Protein AF-A0A6B2DXJ4-F1 (afdb_monomer_lite)

pLDDT: mean 76.9, std 19.73, range [39.31, 98.44]

Secondary structure (DSSP, 8-state):
----------PPPPPPP------PPPPPP----------------PPPPPPPPPP-S-HHHHHHHHHHHHHHHHHHHHHHHHHTT----------------PPP--PPP-------PPPPP-HHHHHTS-GGG-SS-EEEEPPPTT-SEEEEES--SS-SEEETTEEEPPPSEEEEEE-SSHHHHHHHHHHHHHHHTPEE-GGG-S-BTTTBTTEEEE---TT-SSPPTT-EEEEE--SSEEEEEEETTTTEEEEEEESS--SHHHHHHHHHHIIIIIITTS---

Foldseek 3Di:
DDDDDDDDDDDDDDDDDDDDDDPDDDDDDDDDDDDDDDDDDDDDDDDDDDDDDDDDPPPPVVVVVVVVVVVVVVVVVVVVVVVVPPDDDDDDDDDDDDDDDDDDDDDDDDDPPPPPDQDDDDVLQLVQAFPQQNPPQKDWDDADPQFPTKIKGQDGNVAWDDDPPDIQGAFRIKMKTAGPALVSLLVVVVVVLVVQVADEDQPVAAQQCVPHNRYKYFDDAPQDPDGDPSWMWHWHPDVFTWIWIADRVSRMIMIGTHPPDHDSVSRVSNVVCCCPRGRNRRDDD

Radius of gyration: 31.56 Å; chains: 1; bounding box: 90×93×84 Å

Structure (mmCIF, N/CA/C/O backbone):
data_AF-A0A6B2DXJ4-F1
#
_entry.id   AF-A0A6B2DXJ4-F1
#
loop_
_atom_site.group_PDB
_atom_site.id
_atom_site.type_symbol
_atom_site.label_atom_id
_atom_site.label_alt_id
_atom_site.label_comp_id
_atom_site.label_asym_id
_atom_site.label_entity_id
_atom_site.label_seq_id
_atom_site.pdbx_PDB_ins_code
_atom_site.Cartn_x
_atom_site.Cartn_y
_atom_site.Cartn_z
_atom_site.occupancy
_atom_site.B_iso_or_equiv
_atom_site.auth_seq_id
_atom_site.auth_comp_id
_atom_site.auth_asym_id
_atom_site.auth_atom_id
_atom_site.pdbx_PDB_model_num
ATOM 1 N N . MET A 1 1 ? 56.356 -38.995 24.680 1.00 43.56 1 MET A N 1
ATOM 2 C CA . MET A 1 1 ? 55.458 -40.172 24.673 1.00 43.56 1 MET A CA 1
ATOM 3 C C . MET A 1 1 ? 54.116 -39.658 24.173 1.00 43.56 1 MET A C 1
ATOM 5 O O . MET A 1 1 ? 53.545 -38.831 24.856 1.00 43.56 1 MET A O 1
ATOM 9 N N . GLY A 1 2 ? 53.643 -39.884 22.953 1.00 45.38 2 GLY A N 1
ATOM 10 C CA . GLY A 1 2 ? 53.782 -41.034 22.063 1.00 45.38 2 GLY A CA 1
ATOM 11 C C . GLY A 1 2 ? 52.366 -41.568 21.827 1.00 45.38 2 GLY A C 1
ATOM 12 O O . GLY A 1 2 ? 51.784 -42.107 22.758 1.00 45.38 2 GLY A O 1
ATOM 13 N N . GLY A 1 3 ? 51.805 -41.359 20.631 1.00 47.94 3 GLY A N 1
ATOM 14 C CA . GLY A 1 3 ? 50.452 -41.814 20.288 1.00 47.94 3 GLY A CA 1
ATOM 15 C C . GLY A 1 3 ? 49.918 -41.238 18.973 1.00 47.94 3 GLY A C 1
ATOM 16 O O . GLY A 1 3 ? 49.051 -40.374 18.989 1.00 47.94 3 GLY A O 1
ATOM 17 N N . GLN A 1 4 ? 50.472 -41.702 17.848 1.00 53.03 4 GLN A N 1
ATOM 18 C CA . GLN A 1 4 ? 49.913 -41.592 16.491 1.00 53.03 4 GLN A CA 1
ATOM 19 C C . GLN A 1 4 ? 48.797 -42.624 16.275 1.00 53.03 4 GLN A C 1
ATOM 21 O O . GLN A 1 4 ? 48.953 -43.752 16.731 1.00 53.03 4 GLN A O 1
ATOM 26 N N . GLN A 1 5 ? 47.774 -42.255 15.490 1.00 50.19 5 GLN A N 1
ATOM 27 C CA . GLN A 1 5 ? 46.992 -43.050 14.508 1.00 50.19 5 GLN A CA 1
ATOM 28 C C . GLN A 1 5 ? 45.702 -42.260 14.192 1.00 50.19 5 GLN A C 1
ATOM 30 O O . GLN A 1 5 ? 45.136 -41.675 15.103 1.00 50.19 5 GLN A O 1
ATOM 35 N N . ALA A 1 6 ? 45.080 -42.216 13.015 1.00 57.75 6 ALA A N 1
ATOM 36 C CA . ALA A 1 6 ? 45.390 -42.307 11.584 1.00 57.75 6 ALA A CA 1
ATOM 37 C C . ALA A 1 6 ? 44.069 -41.872 10.871 1.00 57.75 6 ALA A C 1
ATOM 39 O O . ALA A 1 6 ? 43.005 -41.972 11.488 1.00 57.75 6 ALA A O 1
ATOM 40 N N . PRO A 1 7 ? 44.081 -41.377 9.618 1.00 61.25 7 PRO A N 1
ATOM 41 C CA . PRO A 1 7 ? 42.900 -40.797 8.970 1.00 61.25 7 PRO A CA 1
ATOM 42 C C . PRO A 1 7 ? 42.035 -41.847 8.247 1.00 61.25 7 PRO A C 1
ATOM 44 O O . PRO A 1 7 ? 42.536 -42.657 7.469 1.00 61.25 7 PRO A O 1
ATOM 47 N N . GLY A 1 8 ? 40.721 -41.805 8.483 1.00 51.06 8 GLY A N 1
ATOM 48 C CA . GLY A 1 8 ? 39.734 -42.638 7.795 1.00 51.06 8 GLY A CA 1
ATOM 49 C C . GLY A 1 8 ? 39.335 -42.059 6.437 1.00 51.06 8 GLY A C 1
ATOM 50 O O . GLY A 1 8 ? 38.639 -41.051 6.365 1.00 51.06 8 GLY A O 1
ATOM 51 N N . LEU A 1 9 ? 39.772 -42.731 5.374 1.00 51.09 9 LEU A N 1
ATOM 52 C CA . LEU A 1 9 ? 39.240 -42.650 4.015 1.00 51.09 9 LEU A CA 1
ATOM 53 C C . LEU A 1 9 ? 37.828 -43.256 3.989 1.00 51.09 9 LEU A C 1
ATOM 55 O O . LEU A 1 9 ? 37.673 -44.417 4.364 1.00 51.09 9 LEU A O 1
ATOM 59 N N . TYR A 1 10 ? 36.827 -42.518 3.501 1.00 50.19 10 TYR A N 1
ATOM 60 C CA . TYR A 1 10 ? 35.565 -43.113 3.057 1.00 50.19 10 TYR A CA 1
ATOM 61 C C . TYR A 1 10 ? 35.368 -42.916 1.557 1.00 50.19 10 TYR A C 1
ATOM 63 O O . TYR A 1 10 ? 35.565 -41.843 0.990 1.00 50.19 10 TYR A O 1
ATOM 71 N N . SER A 1 11 ? 35.046 -44.053 0.959 1.00 56.75 11 SER A N 1
ATOM 72 C CA . SER A 1 11 ? 34.952 -44.418 -0.441 1.00 56.75 11 SER A CA 1
ATOM 73 C C . SER A 1 11 ? 33.829 -43.718 -1.194 1.00 56.75 11 SER A C 1
ATOM 75 O O . SER A 1 11 ? 32.748 -43.473 -0.663 1.00 56.75 11 SER A O 1
ATOM 77 N N . GLY A 1 12 ? 34.111 -43.460 -2.471 1.00 42.84 12 GLY A N 1
ATOM 78 C CA . GLY A 1 12 ? 33.205 -42.862 -3.437 1.00 42.84 12 GLY A CA 1
ATOM 79 C C . GLY A 1 12 ? 31.941 -43.677 -3.698 1.00 42.84 12 GLY A C 1
ATOM 80 O O . GLY A 1 12 ? 31.918 -44.906 -3.632 1.00 42.84 12 GLY A O 1
ATOM 81 N N . GLN A 1 13 ? 30.891 -42.937 -4.031 1.00 54.00 13 GLN A N 1
ATOM 82 C CA . GLN A 1 13 ? 29.592 -43.455 -4.417 1.00 54.00 13 GLN A CA 1
ATOM 83 C C . GLN A 1 13 ? 29.532 -43.574 -5.953 1.00 54.00 13 GLN A C 1
ATOM 85 O O . GLN A 1 13 ? 29.807 -42.589 -6.644 1.00 54.00 13 GLN A O 1
ATOM 90 N N . PRO A 1 14 ? 29.218 -44.756 -6.512 1.00 59.97 14 PRO A N 1
ATOM 91 C CA . PRO A 1 14 ? 29.106 -44.952 -7.953 1.00 59.97 14 PRO A CA 1
ATOM 92 C C . PRO A 1 14 ? 27.865 -44.255 -8.526 1.00 59.97 14 PRO A C 1
ATOM 94 O O . PRO A 1 14 ? 26.795 -44.233 -7.917 1.00 59.97 14 PRO A O 1
ATOM 97 N N . GLY A 1 15 ? 28.053 -43.672 -9.712 1.00 45.81 15 GLY A N 1
ATOM 98 C CA . GLY A 1 15 ? 27.079 -42.860 -10.429 1.00 45.81 15 GLY A CA 1
ATOM 99 C C . GLY A 1 15 ? 25.774 -43.587 -10.741 1.00 45.81 15 GLY A C 1
ATOM 100 O O . GLY A 1 15 ? 25.760 -44.736 -11.181 1.00 45.81 15 GLY A O 1
ATOM 101 N N . GLN A 1 16 ? 24.669 -42.873 -10.544 1.00 59.12 16 GLN A N 1
ATOM 102 C CA . GLN A 1 16 ? 23.370 -43.275 -11.058 1.00 59.12 16 GLN A CA 1
ATOM 103 C C . GLN A 1 16 ? 23.260 -42.907 -12.548 1.00 59.12 16 GLN A C 1
ATOM 105 O O . GLN A 1 16 ? 23.644 -41.799 -12.932 1.00 59.12 16 GLN A O 1
ATOM 110 N N . PRO A 1 17 ? 22.738 -43.806 -13.398 1.00 60.06 17 PRO A N 1
ATOM 111 C CA . PRO A 1 17 ? 22.478 -43.509 -14.798 1.00 60.06 17 PRO A CA 1
ATOM 112 C C . PRO A 1 17 ? 21.332 -42.499 -14.951 1.00 60.06 17 PRO A C 1
ATOM 114 O O . PRO A 1 17 ? 20.272 -42.624 -14.337 1.00 60.06 17 PRO A O 1
ATOM 117 N N . ALA A 1 18 ? 21.567 -41.507 -15.809 1.00 57.00 18 ALA A N 1
ATOM 118 C CA . ALA A 1 18 ? 20.604 -40.502 -16.225 1.00 57.00 18 ALA A CA 1
ATOM 119 C C . ALA A 1 18 ? 19.410 -41.155 -16.946 1.00 57.00 18 ALA A C 1
ATOM 121 O O . ALA A 1 18 ? 19.541 -41.650 -18.066 1.00 57.00 18 ALA A O 1
ATOM 122 N N . MET A 1 19 ? 18.238 -41.142 -16.309 1.00 58.28 19 MET A N 1
ATOM 123 C CA . MET A 1 19 ? 16.965 -41.398 -16.983 1.00 58.28 19 MET A CA 1
ATOM 124 C C . MET A 1 19 ? 16.593 -40.162 -17.806 1.00 58.28 19 MET A C 1
ATOM 126 O O . MET A 1 19 ? 16.342 -39.089 -17.259 1.00 58.28 19 MET A O 1
ATOM 130 N N . GLY A 1 20 ? 16.600 -40.317 -19.130 1.00 59.22 20 GLY A N 1
ATOM 131 C CA . GLY A 1 20 ? 16.077 -39.321 -20.060 1.00 59.22 20 GLY A CA 1
ATOM 132 C C . GLY A 1 20 ? 14.557 -39.139 -19.923 1.00 59.22 20 GLY A C 1
ATOM 133 O O . GLY A 1 20 ? 13.874 -39.993 -19.351 1.00 59.22 20 GLY A O 1
ATOM 134 N N . PRO A 1 21 ? 14.012 -38.025 -20.437 1.00 67.44 21 PRO A N 1
ATOM 135 C CA . PRO A 1 21 ? 12.595 -37.712 -20.316 1.00 67.44 21 PRO A CA 1
ATOM 136 C C . PRO A 1 21 ? 11.724 -38.665 -21.157 1.00 67.44 21 PRO A C 1
ATOM 138 O O . PRO A 1 21 ? 12.090 -38.985 -22.292 1.00 67.44 21 PRO A O 1
ATOM 141 N N . PRO A 1 22 ? 10.552 -39.090 -20.651 1.00 65.12 22 PRO A N 1
ATOM 142 C CA . PRO A 1 22 ? 9.598 -39.873 -21.426 1.00 65.12 22 PRO A CA 1
ATOM 143 C C . PRO A 1 22 ? 8.991 -39.020 -22.550 1.00 65.12 22 PRO A C 1
ATOM 145 O O . PRO A 1 22 ? 8.256 -38.062 -22.311 1.00 65.12 22 PRO A O 1
ATOM 148 N N . THR A 1 23 ? 9.287 -39.386 -23.796 1.00 55.34 23 THR A N 1
ATOM 149 C CA . THR A 1 23 ? 8.624 -38.890 -25.005 1.00 55.34 23 THR A CA 1
ATOM 150 C C . THR A 1 23 ? 7.225 -39.497 -25.106 1.00 55.34 23 THR A C 1
ATOM 152 O O . THR A 1 23 ? 7.008 -40.547 -25.705 1.00 55.34 23 THR A O 1
ATOM 155 N N . GLY A 1 24 ? 6.254 -38.834 -24.480 1.00 56.44 24 GLY A N 1
ATOM 156 C CA . GLY A 1 24 ? 4.839 -39.136 -24.677 1.00 56.44 24 GLY A CA 1
ATOM 157 C C . GLY A 1 24 ? 4.369 -38.731 -26.087 1.00 56.44 24 GLY A C 1
ATOM 158 O O . GLY A 1 24 ? 4.765 -37.670 -26.575 1.00 56.44 24 GLY A O 1
ATOM 159 N N . PRO A 1 25 ? 3.536 -39.542 -26.763 1.00 64.81 25 PRO A N 1
ATOM 160 C CA . PRO A 1 25 ? 2.971 -39.195 -28.062 1.00 64.81 25 PRO A CA 1
ATOM 161 C C . PRO A 1 25 ? 1.931 -38.073 -27.929 1.00 64.81 25 PRO A C 1
ATOM 163 O O . PRO A 1 25 ? 0.953 -38.193 -27.194 1.00 64.81 25 PRO A O 1
ATOM 166 N N . TYR A 1 26 ? 2.145 -36.984 -28.671 1.00 54.72 26 TYR A N 1
ATOM 167 C CA . TYR A 1 26 ? 1.191 -35.889 -28.849 1.00 54.72 26 TYR A CA 1
ATOM 168 C C . TYR A 1 26 ? -0.069 -36.383 -29.584 1.00 54.72 26 TYR A C 1
ATOM 170 O O . TYR A 1 26 ? 0.046 -36.873 -30.711 1.00 54.72 26 TYR A O 1
ATOM 178 N N . PRO A 1 27 ? -1.278 -36.213 -29.021 1.00 65.31 27 PRO A N 1
ATOM 179 C CA . PRO A 1 27 ? -2.517 -36.325 -29.779 1.00 65.31 27 PRO A CA 1
ATOM 180 C C . PRO A 1 27 ? -2.614 -35.143 -30.750 1.00 65.31 27 PRO A C 1
ATOM 182 O O . PRO A 1 27 ? -2.567 -33.982 -30.341 1.00 65.31 27 PRO A O 1
ATOM 185 N N . GLY A 1 28 ? -2.708 -35.441 -32.045 1.00 56.69 28 GLY A N 1
ATOM 186 C CA . GLY A 1 28 ? -2.883 -34.440 -33.094 1.00 56.69 28 GLY A CA 1
ATOM 187 C C . GLY A 1 28 ? -4.208 -33.666 -32.981 1.00 56.69 28 GLY A C 1
ATOM 188 O O . GLY A 1 28 ? -5.136 -34.102 -32.296 1.00 56.69 28 GLY A O 1
ATOM 189 N N . PRO A 1 29 ? -4.315 -32.512 -33.659 1.00 67.31 29 PRO A N 1
ATOM 190 C CA . PRO A 1 29 ? -5.511 -31.680 -33.629 1.00 67.31 29 PRO A CA 1
ATOM 191 C C . PRO A 1 29 ? -6.685 -32.346 -34.371 1.00 67.31 29 PRO A C 1
ATOM 193 O O . PRO A 1 29 ? -6.493 -32.872 -35.473 1.00 67.31 29 PRO A O 1
ATOM 196 N N . PRO A 1 30 ? -7.916 -32.294 -33.829 1.00 67.25 30 PRO A N 1
ATOM 197 C CA . PRO A 1 30 ? -9.095 -32.769 -34.536 1.00 67.25 30 PRO A CA 1
ATOM 198 C C . PRO A 1 30 ? -9.408 -31.853 -35.726 1.00 67.25 30 PRO A C 1
ATOM 200 O O . PRO A 1 30 ? -9.737 -30.677 -35.582 1.00 67.25 30 PRO A O 1
ATOM 203 N N . THR A 1 31 ? -9.304 -32.425 -36.922 1.00 61.69 31 THR A N 1
ATOM 204 C CA . THR A 1 31 ? -9.829 -31.890 -38.179 1.00 61.69 31 THR A CA 1
ATOM 205 C C . THR A 1 31 ? -11.327 -32.198 -38.238 1.00 61.69 31 THR A C 1
ATOM 207 O O . THR A 1 31 ? -11.726 -33.359 -38.223 1.00 61.69 31 THR A O 1
ATOM 210 N N . GLY A 1 32 ? -12.170 -31.162 -38.287 1.00 52.97 32 GLY A N 1
ATOM 211 C CA . GLY A 1 32 ? -13.627 -31.290 -38.395 1.00 52.97 32 GLY A CA 1
ATOM 212 C C . GLY A 1 32 ? -14.285 -30.029 -38.982 1.00 52.97 32 GLY A C 1
ATOM 213 O O . GLY A 1 32 ? -13.700 -28.951 -38.893 1.00 52.97 32 GLY A O 1
ATOM 214 N N . PRO A 1 33 ? -15.448 -30.153 -39.648 1.00 59.25 33 PRO A N 1
ATOM 215 C CA . PRO A 1 33 ? -15.771 -29.390 -40.859 1.00 59.25 33 PRO A CA 1
ATOM 216 C C . PRO A 1 33 ? -16.429 -28.012 -40.637 1.00 59.25 33 PRO A C 1
ATOM 218 O O . PRO A 1 33 ? -17.369 -27.866 -39.864 1.00 59.25 33 PRO A O 1
ATOM 221 N N . GLN A 1 34 ? -16.000 -27.020 -41.430 1.00 54.19 34 GLN A N 1
ATOM 222 C CA . GLN A 1 34 ? -16.846 -25.909 -41.914 1.00 54.19 34 GLN A CA 1
ATOM 223 C C . GLN A 1 34 ? -17.872 -26.520 -42.890 1.00 54.19 34 GLN A C 1
ATOM 225 O O . GLN A 1 34 ? -17.417 -27.307 -43.726 1.00 54.19 34 GLN A O 1
ATOM 230 N N . PRO A 1 35 ? -19.195 -26.221 -42.861 1.00 56.16 35 PRO A N 1
ATOM 231 C CA . PRO A 1 35 ? -19.725 -24.902 -43.266 1.00 56.16 35 PRO A CA 1
ATOM 232 C C . PRO A 1 35 ? -21.124 -24.522 -42.698 1.00 56.16 35 PRO A C 1
ATOM 234 O O . PRO A 1 35 ? -21.918 -25.388 -42.372 1.00 56.16 35 PRO A O 1
ATOM 237 N N . VAL A 1 36 ? -21.496 -23.233 -42.715 1.00 51.59 36 VAL A N 1
ATOM 238 C CA . VAL A 1 36 ? -22.716 -22.744 -43.409 1.00 51.59 36 VAL A CA 1
ATOM 239 C C . VAL A 1 36 ? -22.750 -21.213 -43.424 1.00 51.59 36 VAL A C 1
ATOM 241 O O . VAL A 1 36 ? -22.858 -20.551 -42.395 1.00 51.59 36 VAL A O 1
ATOM 244 N N . ARG A 1 37 ? -22.697 -20.649 -44.637 1.00 49.06 37 ARG A N 1
ATOM 245 C CA . ARG A 1 37 ? -23.103 -19.269 -44.916 1.00 49.06 37 ARG A CA 1
ATOM 246 C C . ARG A 1 37 ? -24.618 -19.182 -44.762 1.00 49.06 37 ARG A C 1
ATOM 248 O O . ARG A 1 37 ? -25.343 -19.804 -45.533 1.00 49.06 37 ARG A O 1
ATOM 255 N N . PHE A 1 38 ? -25.081 -18.386 -43.807 1.00 54.75 38 PHE A N 1
ATOM 256 C CA . PHE A 1 38 ? -26.483 -18.007 -43.701 1.00 54.75 38 PHE A CA 1
ATOM 257 C C . PHE A 1 38 ? -26.692 -16.679 -44.439 1.00 54.75 38 PHE A C 1
ATOM 259 O O . PHE A 1 38 ? -26.298 -15.615 -43.968 1.00 54.75 38 PHE A O 1
ATOM 266 N N . THR A 1 39 ? -27.274 -16.754 -45.633 1.00 53.34 39 THR A N 1
ATOM 267 C CA . THR A 1 39 ? -27.855 -15.615 -46.350 1.00 53.34 39 THR A CA 1
ATOM 268 C C . THR A 1 39 ? -29.275 -15.398 -45.832 1.00 53.34 39 THR A C 1
ATOM 270 O O . THR A 1 39 ? -30.162 -16.195 -46.129 1.00 53.34 39 THR A O 1
ATOM 273 N N . GLY A 1 40 ? -29.481 -14.336 -45.049 1.00 49.53 40 GLY A N 1
ATOM 274 C CA . GLY A 1 40 ? -30.789 -13.884 -44.564 1.00 49.53 40 GLY A CA 1
ATOM 275 C C . GLY A 1 40 ? -31.066 -12.425 -44.964 1.00 49.53 40 GLY A C 1
ATOM 276 O O . GLY A 1 40 ? -30.117 -11.683 -45.214 1.00 49.53 40 GLY A O 1
ATOM 277 N N . PRO A 1 41 ? -32.343 -12.022 -45.085 1.00 57.09 41 PRO A N 1
ATOM 278 C CA . PRO A 1 41 ? -32.786 -10.989 -46.016 1.00 57.09 41 PRO A CA 1
ATOM 279 C C . PRO A 1 41 ? -32.615 -9.549 -45.520 1.00 57.09 41 PRO A C 1
ATOM 281 O O . PRO A 1 41 ? -32.708 -9.238 -44.334 1.00 57.09 41 PRO A O 1
ATOM 284 N N . SER A 1 42 ? -32.431 -8.669 -46.501 1.00 52.44 42 SER A N 1
ATOM 285 C CA . SER A 1 42 ? -32.435 -7.214 -46.420 1.00 52.44 42 SER A CA 1
ATOM 286 C C . SER A 1 42 ? -33.603 -6.638 -45.613 1.00 52.44 42 SER A C 1
ATOM 288 O O . SER A 1 42 ? -34.763 -6.951 -45.871 1.00 52.44 42 SER A O 1
ATOM 290 N N . GLY A 1 43 ? -33.287 -5.673 -44.745 1.00 49.41 43 GLY A N 1
ATOM 291 C CA . GLY A 1 43 ? -34.221 -4.622 -44.344 1.00 49.41 43 GLY A CA 1
ATOM 292 C C . GLY A 1 43 ? -34.314 -4.382 -42.842 1.00 49.41 43 GLY A C 1
ATOM 293 O O . GLY A 1 43 ? -35.010 -5.116 -42.148 1.00 49.41 43 GLY A O 1
ATOM 294 N N . LYS A 1 44 ? -33.696 -3.286 -42.375 1.00 45.62 44 LYS A N 1
ATOM 295 C CA . LYS A 1 44 ? -34.338 -2.179 -41.626 1.00 45.62 44 LYS A CA 1
ATOM 296 C C . LYS A 1 44 ? -33.285 -1.283 -40.950 1.00 45.62 44 LYS A C 1
ATOM 298 O O . LYS A 1 44 ? -32.592 -1.704 -40.039 1.00 45.62 44 LYS A O 1
ATOM 303 N N . LEU A 1 45 ? -33.229 -0.045 -41.448 1.00 45.12 45 LEU A N 1
ATOM 304 C CA . LEU A 1 45 ? -33.063 1.235 -40.739 1.00 45.12 45 LEU A CA 1
ATOM 305 C C . LEU A 1 45 ? -31.994 1.330 -39.632 1.00 45.12 45 LEU A C 1
ATOM 307 O O . LEU A 1 45 ? -32.155 0.832 -38.523 1.00 45.12 45 LEU A O 1
ATOM 311 N N . ALA A 1 46 ? -30.951 2.106 -39.934 1.00 53.91 46 ALA A N 1
ATOM 312 C CA . ALA A 1 46 ? -29.957 2.599 -38.989 1.00 53.91 46 ALA A CA 1
ATOM 313 C C . ALA A 1 46 ? -30.581 3.514 -37.909 1.00 53.91 46 ALA A C 1
ATOM 315 O O . ALA A 1 46 ? -31.299 4.454 -38.262 1.00 53.91 46 ALA A O 1
ATOM 316 N N . PRO A 1 47 ? -30.272 3.315 -36.614 1.00 55.97 47 PRO A N 1
ATOM 317 C CA . PRO A 1 47 ? -30.493 4.321 -35.582 1.00 55.97 47 PRO A CA 1
ATOM 318 C C . PRO A 1 47 ? -29.365 5.362 -35.563 1.00 55.97 47 PRO A C 1
ATOM 320 O O . PRO A 1 47 ? -28.193 5.051 -35.772 1.00 55.97 47 PRO A O 1
ATOM 323 N N . ALA A 1 48 ? -29.762 6.606 -35.315 1.00 53.88 48 ALA A N 1
ATOM 324 C CA . ALA A 1 48 ? -28.961 7.820 -35.366 1.00 53.88 48 ALA A CA 1
ATOM 325 C C . ALA A 1 48 ? -27.745 7.842 -34.418 1.00 53.88 48 ALA A C 1
ATOM 327 O O . ALA A 1 48 ? -27.753 7.263 -33.332 1.00 53.88 48 ALA A O 1
ATOM 328 N N . ALA A 1 49 ? -26.720 8.588 -34.839 1.00 56.09 49 ALA A N 1
ATOM 329 C CA . ALA A 1 49 ? -25.511 8.875 -34.077 1.00 56.09 49 ALA A CA 1
ATOM 330 C C . ALA A 1 49 ? -25.816 9.556 -32.720 1.00 56.09 49 ALA A C 1
ATOM 332 O O . ALA A 1 49 ? -26.668 10.450 -32.667 1.00 56.09 49 ALA A O 1
ATOM 333 N N . PRO A 1 50 ? -25.101 9.209 -31.633 1.00 57.44 50 PRO A N 1
ATOM 334 C CA . PRO A 1 50 ? -25.183 9.942 -30.374 1.00 57.44 50 PRO A CA 1
ATOM 335 C C . PRO A 1 50 ? -24.605 11.354 -30.536 1.00 57.44 50 PRO A C 1
ATOM 337 O O . PRO A 1 50 ? -23.467 11.527 -30.971 1.00 57.44 50 PRO A O 1
ATOM 340 N N . GLY A 1 51 ? -25.397 12.368 -30.183 1.00 56.66 51 GLY A N 1
ATOM 341 C CA . GLY A 1 51 ? -24.952 13.761 -30.141 1.00 56.66 51 GLY A CA 1
ATOM 342 C C . GLY A 1 51 ? -23.908 14.025 -29.040 1.00 56.66 51 GLY A C 1
ATOM 343 O O . GLY A 1 51 ? -23.772 13.234 -28.104 1.00 56.66 51 GLY A O 1
ATOM 344 N N . PRO A 1 52 ? -23.171 15.148 -29.125 1.00 59.84 52 PRO A N 1
ATOM 345 C CA . PRO A 1 52 ? -22.106 15.479 -28.183 1.00 59.84 52 PRO A CA 1
ATOM 346 C C . PRO A 1 52 ? -22.648 15.769 -26.768 1.00 59.84 52 PRO A C 1
ATOM 348 O O . PRO A 1 52 ? -23.691 16.421 -26.627 1.00 59.84 52 PRO A O 1
ATOM 351 N N . PRO A 1 53 ? -21.950 15.334 -25.699 1.00 63.97 53 PRO A N 1
ATOM 352 C CA . PRO A 1 53 ? -22.379 15.586 -24.330 1.00 63.97 53 PRO A CA 1
ATOM 353 C C . PRO A 1 53 ? -22.284 17.076 -23.975 1.00 63.97 53 PRO A C 1
ATOM 355 O O . PRO A 1 53 ? -21.276 17.744 -24.210 1.00 63.97 53 PRO A O 1
ATOM 358 N N . LYS A 1 54 ? -23.361 17.593 -23.373 1.00 49.59 54 LYS A N 1
ATOM 359 C CA . LYS A 1 54 ? -23.453 18.956 -22.837 1.00 49.59 54 LYS A CA 1
ATOM 360 C C . LYS A 1 54 ? -22.463 19.131 -21.681 1.00 49.59 54 LYS A C 1
ATOM 362 O O . LYS A 1 54 ? -22.466 18.357 -20.728 1.00 49.59 54 LYS A O 1
ATOM 367 N N . ALA A 1 55 ? -21.648 20.180 -21.761 1.00 53.25 55 ALA A N 1
ATOM 368 C CA . ALA A 1 55 ? -20.696 20.574 -20.731 1.00 53.25 55 ALA A CA 1
ATOM 369 C C . ALA A 1 55 ? -21.407 20.899 -19.402 1.00 53.25 55 ALA A C 1
ATOM 371 O O . ALA A 1 55 ? -22.208 21.833 -19.315 1.00 53.25 55 ALA A O 1
ATOM 372 N N . GLN A 1 56 ? -21.099 20.122 -18.362 1.00 44.97 56 GLN A N 1
ATOM 373 C CA . GLN A 1 56 ? -21.651 20.277 -17.019 1.00 44.97 56 GLN A CA 1
ATOM 374 C C . GLN A 1 56 ? -20.881 21.356 -16.243 1.00 44.97 56 GLN A C 1
ATOM 376 O O . GLN A 1 56 ? -19.697 21.232 -15.926 1.00 44.97 56 GLN A O 1
ATOM 381 N N . ARG A 1 57 ? -21.598 22.437 -15.944 1.00 50.91 57 ARG A N 1
ATOM 382 C CA . ARG A 1 57 ? -21.142 23.724 -15.402 1.00 50.91 57 ARG A CA 1
ATOM 383 C C . ARG A 1 57 ? -20.808 23.734 -13.896 1.00 50.91 57 ARG A C 1
ATOM 385 O O . ARG A 1 57 ? -20.922 24.780 -13.279 1.00 50.91 57 ARG A O 1
ATOM 392 N N . ASN A 1 58 ? -20.344 22.624 -13.308 1.00 52.44 58 ASN A N 1
ATOM 393 C CA . ASN A 1 58 ? -20.082 22.521 -11.854 1.00 52.44 58 ASN A CA 1
ATOM 394 C C . ASN A 1 58 ? -18.631 22.132 -11.495 1.00 52.44 58 ASN A C 1
ATOM 396 O O . ASN A 1 58 ? -18.391 21.438 -10.512 1.00 52.44 58 ASN A O 1
ATOM 400 N N . ARG A 1 59 ? -17.633 22.586 -12.266 1.00 47.34 59 ARG A N 1
ATOM 401 C CA . ARG A 1 59 ? -16.207 22.314 -11.974 1.00 47.34 59 ARG A CA 1
ATOM 402 C C . ARG A 1 59 ? -15.587 23.177 -10.865 1.00 47.34 59 ARG A C 1
ATOM 404 O O . ARG A 1 59 ? -14.485 22.876 -10.428 1.00 47.34 59 ARG A O 1
ATOM 411 N N . TRP A 1 60 ? -16.266 24.222 -10.396 1.00 42.31 60 TRP A N 1
ATOM 412 C CA . TRP A 1 60 ? -15.662 25.194 -9.474 1.00 42.31 60 TRP A CA 1
ATOM 413 C C . TRP A 1 60 ? -15.751 24.823 -7.986 1.00 42.31 60 TRP A C 1
ATOM 415 O O . TRP A 1 60 ? -14.878 25.208 -7.221 1.00 42.31 60 TRP A O 1
ATOM 425 N N . ILE A 1 61 ? -16.734 24.018 -7.569 1.00 46.09 61 ILE A N 1
ATOM 426 C CA . ILE A 1 61 ? -16.907 23.658 -6.146 1.00 46.09 61 ILE A CA 1
ATOM 427 C C . ILE A 1 61 ? -15.988 22.484 -5.746 1.00 46.09 61 ILE A C 1
ATOM 429 O O . ILE A 1 61 ? -15.489 22.444 -4.626 1.00 46.09 61 ILE A O 1
ATOM 433 N N . ALA A 1 62 ? -15.669 21.577 -6.678 1.00 46.53 62 ALA A N 1
ATOM 434 C CA . ALA A 1 62 ? -14.733 20.469 -6.439 1.00 46.53 62 ALA A CA 1
ATOM 435 C C . ALA A 1 62 ? -13.263 20.923 -6.307 1.00 46.53 62 ALA A C 1
ATOM 437 O O . ALA A 1 62 ? -12.459 20.251 -5.666 1.00 46.53 62 ALA A O 1
ATOM 438 N N . LEU A 1 63 ? -12.916 22.085 -6.870 1.00 46.16 63 LEU A N 1
ATOM 439 C CA . LEU A 1 63 ? -11.569 22.659 -6.797 1.00 46.16 63 LEU A CA 1
ATOM 440 C C . LEU A 1 63 ? -11.233 23.196 -5.392 1.00 46.16 63 LEU A C 1
ATOM 442 O O . LEU A 1 63 ? -10.079 23.129 -4.977 1.00 46.16 63 LEU A O 1
ATOM 446 N N . CYS A 1 64 ? -12.230 23.649 -4.623 1.00 44.50 64 CYS A N 1
ATOM 447 C CA . CYS A 1 64 ? -12.016 24.150 -3.261 1.00 44.50 64 CYS A CA 1
ATOM 448 C C . CYS A 1 64 ? -11.772 23.032 -2.231 1.00 44.50 64 CYS A C 1
ATOM 450 O O . CYS A 1 64 ? -11.003 23.233 -1.294 1.00 44.50 64 CYS A O 1
ATOM 452 N N . ALA A 1 65 ? -12.362 21.844 -2.412 1.00 48.03 65 ALA A N 1
ATOM 453 C CA . ALA A 1 65 ? -12.146 20.707 -1.509 1.00 48.03 65 ALA A CA 1
ATOM 454 C C . ALA A 1 65 ? -10.769 20.043 -1.714 1.00 48.03 65 ALA A C 1
ATOM 456 O O . ALA A 1 65 ? -10.128 19.635 -0.748 1.00 48.03 65 ALA A O 1
ATOM 457 N N . ALA A 1 66 ? -10.276 19.999 -2.957 1.00 49.22 66 ALA A N 1
ATOM 458 C CA . ALA A 1 66 ? -8.954 19.456 -3.275 1.00 49.22 66 ALA A CA 1
ATOM 459 C C . ALA A 1 66 ? -7.807 20.333 -2.732 1.00 49.22 66 ALA A C 1
ATOM 461 O O . ALA A 1 66 ? -6.812 19.812 -2.232 1.00 49.22 66 ALA A O 1
ATOM 462 N N . LEU A 1 67 ? -7.964 21.662 -2.758 1.00 47.16 67 LEU A N 1
ATOM 463 C CA . LEU A 1 67 ? -6.981 22.601 -2.200 1.00 47.16 67 LEU A CA 1
ATOM 464 C C . LEU A 1 67 ? -6.858 22.493 -0.672 1.00 47.16 67 LEU A C 1
ATOM 466 O O . LEU A 1 67 ? -5.749 22.577 -0.150 1.00 47.16 67 LEU A O 1
ATOM 470 N N . ALA A 1 68 ? -7.958 22.238 0.043 1.00 49.16 68 ALA A N 1
ATOM 471 C CA . ALA A 1 68 ? -7.922 22.047 1.494 1.00 49.16 68 ALA A CA 1
ATOM 472 C C . ALA A 1 68 ? -7.131 20.786 1.898 1.00 49.16 68 ALA A C 1
ATOM 474 O O . ALA A 1 68 ? -6.359 20.830 2.853 1.00 49.16 68 ALA A O 1
ATOM 475 N N . GLY A 1 69 ? -7.253 19.689 1.140 1.00 52.16 69 GLY A N 1
ATOM 476 C CA . GLY A 1 69 ? -6.490 18.459 1.387 1.00 52.16 69 GLY A CA 1
ATOM 477 C C . GLY A 1 69 ? -4.981 18.631 1.187 1.00 52.16 69 GLY A C 1
ATOM 478 O O . GLY A 1 69 ? -4.195 18.186 2.020 1.00 52.16 69 GLY A O 1
ATOM 479 N N . VAL A 1 70 ? -4.568 19.342 0.131 1.00 61.16 70 VAL A N 1
ATOM 480 C CA . VAL A 1 70 ? -3.143 19.597 -0.157 1.00 61.16 70 VAL A CA 1
ATOM 481 C C . VAL A 1 70 ? -2.502 20.490 0.909 1.00 61.16 70 VAL A C 1
ATOM 483 O O . VAL A 1 70 ? -1.374 20.229 1.321 1.00 61.16 70 VAL A O 1
ATOM 486 N N . VAL A 1 71 ? -3.219 21.501 1.413 1.00 66.19 71 VAL A N 1
ATOM 487 C CA . VAL A 1 71 ? -2.709 22.381 2.480 1.00 66.19 71 VAL A CA 1
ATOM 488 C C . VAL A 1 71 ? -2.517 21.616 3.793 1.00 66.19 71 VAL A C 1
ATOM 490 O O . VAL A 1 71 ? -1.509 21.819 4.466 1.00 66.19 71 VAL A O 1
ATOM 493 N N . VAL A 1 72 ? -3.425 20.697 4.138 1.00 66.88 72 VAL A N 1
ATOM 494 C CA . VAL A 1 72 ? -3.287 19.862 5.344 1.00 66.88 72 VAL A CA 1
ATOM 495 C C . VAL A 1 72 ? -2.094 18.913 5.219 1.00 66.88 72 VAL A C 1
ATOM 497 O O . VAL A 1 72 ? -1.291 18.831 6.143 1.00 66.88 72 VAL A O 1
ATOM 500 N N . VAL A 1 73 ? -1.915 18.257 4.069 1.00 68.69 73 VAL A N 1
ATOM 501 C CA . VAL A 1 73 ? -0.761 17.369 3.838 1.00 68.69 73 VAL A CA 1
ATOM 502 C C . VAL A 1 73 ? 0.556 18.153 3.884 1.00 68.69 73 VAL A C 1
ATOM 504 O O . VAL A 1 73 ? 1.492 17.729 4.558 1.00 68.69 73 VAL A O 1
ATOM 507 N N . ALA A 1 74 ? 0.622 19.334 3.261 1.00 69.50 74 ALA A N 1
ATOM 508 C CA . ALA A 1 74 ? 1.808 20.191 3.307 1.00 69.50 74 ALA A CA 1
ATOM 509 C C . ALA A 1 74 ? 2.130 20.684 4.732 1.00 69.50 74 ALA A C 1
ATOM 511 O O . ALA A 1 74 ? 3.298 20.709 5.125 1.00 69.50 74 ALA A O 1
ATOM 512 N N . LEU A 1 75 ? 1.116 21.033 5.533 1.00 68.19 75 LEU A N 1
ATOM 513 C CA . LEU A 1 75 ? 1.304 21.424 6.934 1.00 68.19 75 LEU A CA 1
ATOM 514 C C . LEU A 1 75 ? 1.789 20.257 7.800 1.00 68.19 75 LEU A C 1
ATOM 516 O O . LEU A 1 75 ? 2.686 20.456 8.615 1.00 68.19 75 LEU A O 1
ATOM 520 N N . VAL A 1 76 ? 1.265 19.044 7.595 1.00 71.62 76 VAL A N 1
ATOM 521 C CA . VAL A 1 76 ? 1.718 17.840 8.313 1.00 71.62 76 VAL A CA 1
ATOM 522 C C . VAL A 1 76 ? 3.168 17.508 7.955 1.00 71.62 76 VAL A C 1
ATOM 524 O O . VAL A 1 76 ? 3.970 17.276 8.855 1.00 71.62 76 VAL A O 1
ATOM 527 N N . ILE A 1 77 ? 3.546 17.575 6.675 1.00 71.75 77 ILE A N 1
ATOM 528 C CA . ILE A 1 77 ? 4.938 17.364 6.242 1.00 71.75 77 ILE A CA 1
ATOM 529 C C . ILE A 1 77 ? 5.863 18.422 6.858 1.00 71.75 77 ILE A C 1
ATOM 531 O O . ILE A 1 77 ? 6.901 18.081 7.419 1.00 71.75 77 ILE A O 1
ATOM 535 N N . THR A 1 78 ? 5.471 19.701 6.823 1.00 65.69 78 THR A N 1
ATOM 536 C CA . THR A 1 78 ? 6.265 20.789 7.421 1.00 65.69 78 THR A CA 1
ATOM 537 C C . THR A 1 78 ? 6.420 20.592 8.929 1.00 65.69 78 THR A C 1
ATOM 539 O O . THR A 1 78 ? 7.510 20.783 9.468 1.00 65.69 78 THR A O 1
ATOM 542 N N . TYR A 1 79 ? 5.355 20.170 9.615 1.00 72.81 79 TYR A N 1
ATOM 543 C CA . TYR A 1 79 ? 5.370 19.892 11.049 1.00 72.81 79 TYR A CA 1
ATOM 544 C C . TYR A 1 79 ? 6.303 18.730 11.402 1.00 72.81 79 TYR A C 1
ATOM 546 O O . TYR A 1 79 ? 7.104 18.858 12.323 1.00 72.81 79 TYR A O 1
ATOM 554 N N . VAL A 1 80 ? 6.260 17.625 10.653 1.00 70.75 80 VAL A N 1
ATOM 555 C CA . VAL A 1 80 ? 7.142 16.470 10.884 1.00 70.75 80 VAL A CA 1
ATOM 556 C C . VAL A 1 80 ? 8.609 16.850 10.642 1.00 70.75 80 VAL A C 1
ATOM 558 O O . VAL A 1 80 ? 9.450 16.614 11.504 1.00 70.75 80 VAL A O 1
ATOM 561 N N . VAL A 1 81 ? 8.910 17.552 9.545 1.00 68.12 81 VAL A N 1
ATOM 562 C CA . VAL A 1 81 ? 10.286 17.960 9.193 1.00 68.12 81 VAL A CA 1
ATOM 563 C C . VAL A 1 81 ? 10.877 18.996 10.161 1.00 68.12 81 VAL A C 1
ATOM 565 O O . VAL A 1 81 ? 12.084 19.003 10.415 1.00 68.12 81 VAL A O 1
ATOM 568 N N . THR A 1 82 ? 10.057 19.889 10.721 1.00 58.91 82 THR A N 1
ATOM 569 C CA . THR A 1 82 ? 10.543 20.891 11.689 1.00 58.91 82 THR A CA 1
ATOM 570 C C . THR A 1 82 ? 10.717 20.326 13.095 1.00 58.91 82 THR A C 1
ATOM 572 O O . THR A 1 82 ? 11.580 20.810 13.828 1.00 58.91 82 THR A O 1
ATOM 575 N N . ARG A 1 83 ? 9.976 19.275 13.467 1.00 55.62 83 ARG A N 1
ATOM 576 C CA . ARG A 1 83 ? 10.095 18.645 14.789 1.00 55.62 83 ARG A CA 1
ATOM 577 C C . ARG A 1 83 ? 11.418 17.900 14.984 1.00 55.62 83 ARG A C 1
ATOM 579 O O . ARG A 1 83 ? 11.957 17.924 16.089 1.00 55.62 83 ARG A O 1
ATOM 586 N N . ASP A 1 84 ? 11.969 17.329 13.915 1.00 49.75 84 ASP A N 1
ATOM 587 C CA . ASP A 1 84 ? 13.251 16.610 13.953 1.00 49.75 84 ASP A CA 1
ATOM 588 C C . ASP A 1 84 ? 14.481 17.538 13.983 1.00 49.75 84 ASP A C 1
ATOM 590 O O . ASP A 1 84 ? 15.578 17.100 14.320 1.00 49.75 84 ASP A O 1
ATOM 594 N N . ASN A 1 85 ? 14.321 18.841 13.713 1.00 47.16 85 ASN A N 1
ATOM 595 C CA . ASN A 1 85 ? 15.439 19.794 13.643 1.00 47.16 85 ASN A CA 1
ATOM 596 C C . ASN A 1 85 ? 15.628 20.683 14.890 1.00 47.16 85 ASN A C 1
ATOM 598 O O . ASN A 1 85 ? 16.512 21.537 14.901 1.00 47.16 85 ASN A O 1
ATOM 602 N N . THR A 1 86 ? 14.851 20.503 15.966 1.00 48.88 86 THR A N 1
ATOM 603 C CA . THR A 1 86 ? 14.947 21.364 17.172 1.00 48.88 86 THR A CA 1
ATOM 604 C C . THR A 1 86 ? 15.759 20.790 18.339 1.00 48.88 86 THR A C 1
ATOM 606 O O . THR A 1 86 ? 15.541 21.166 19.489 1.00 48.88 86 THR A O 1
ATOM 609 N N . GLN A 1 87 ? 16.743 19.926 18.082 1.00 50.75 87 GLN A N 1
ATOM 610 C CA . GLN A 1 87 ? 17.757 19.574 19.085 1.00 50.75 87 GLN A CA 1
ATOM 611 C C . GLN A 1 87 ? 19.164 19.927 18.604 1.00 50.75 87 GLN A C 1
ATOM 613 O O . GLN A 1 87 ? 19.864 19.116 18.010 1.00 50.75 87 GLN A O 1
ATOM 618 N N . THR A 1 88 ? 19.632 21.134 18.929 1.00 43.28 88 THR A N 1
ATOM 619 C CA . THR A 1 88 ? 21.069 21.390 19.105 1.00 43.28 88 THR A CA 1
ATOM 620 C C . THR A 1 88 ? 21.285 22.419 20.216 1.00 43.28 88 THR A C 1
ATOM 622 O O . THR A 1 88 ? 20.997 23.600 20.065 1.00 43.28 88 THR A O 1
ATOM 625 N N . ALA A 1 89 ? 21.738 21.878 21.349 1.00 41.88 89 ALA A N 1
ATOM 626 C CA . ALA A 1 89 ? 22.694 22.390 22.332 1.00 41.88 89 ALA A CA 1
ATOM 627 C C . ALA A 1 89 ? 22.813 23.909 22.589 1.00 41.88 89 ALA A C 1
ATOM 629 O O . ALA A 1 89 ? 23.221 24.691 21.735 1.00 41.88 89 ALA A O 1
ATOM 630 N N . GLY A 1 90 ? 22.626 24.285 23.860 1.00 43.06 90 GLY A N 1
ATOM 631 C CA . GLY A 1 90 ? 23.186 25.517 24.422 1.00 43.06 90 GLY A CA 1
ATOM 632 C C . GLY A 1 90 ? 24.712 25.454 24.593 1.00 43.06 90 GLY A C 1
ATOM 633 O O . GLY A 1 90 ? 25.312 24.378 24.558 1.00 43.06 90 GLY A O 1
ATOM 634 N N . PRO A 1 91 ? 25.341 26.618 24.814 1.00 46.09 91 PRO A N 1
ATOM 635 C CA . PRO A 1 91 ? 26.071 26.822 26.070 1.00 46.09 91 PRO A CA 1
ATOM 636 C C . PRO A 1 91 ? 25.869 28.237 26.661 1.00 46.09 91 PRO A C 1
ATOM 638 O O . PRO A 1 91 ? 25.871 29.233 25.944 1.00 46.09 91 PRO A O 1
ATOM 641 N N . GLY A 1 92 ? 25.724 28.344 27.990 1.00 43.78 92 GLY A N 1
ATOM 642 C CA . GLY A 1 92 ? 25.907 29.622 28.715 1.00 43.78 92 GLY A CA 1
ATOM 643 C C . GLY A 1 92 ? 27.398 29.920 28.981 1.00 43.78 92 GLY A C 1
ATOM 644 O O . GLY A 1 92 ? 28.237 29.150 28.509 1.00 43.78 92 GLY A O 1
ATOM 645 N N . PRO A 1 93 ? 27.786 30.920 29.816 1.00 62.22 93 PRO A N 1
ATOM 646 C CA . PRO A 1 93 ? 27.016 32.018 30.440 1.00 62.22 93 PRO A CA 1
ATOM 647 C C . PRO A 1 93 ? 27.719 33.414 30.382 1.00 62.22 93 PRO A C 1
ATOM 649 O O . PRO A 1 93 ? 28.921 33.487 30.131 1.00 62.22 93 PRO A O 1
ATOM 652 N N . ARG A 1 94 ? 27.013 34.516 30.726 1.00 39.31 94 ARG A N 1
ATOM 653 C CA . ARG A 1 94 ? 27.503 35.676 31.536 1.00 39.31 94 ARG A CA 1
ATOM 654 C C . ARG A 1 94 ? 26.407 36.745 31.763 1.00 39.31 94 ARG A C 1
ATOM 656 O O . ARG A 1 94 ? 25.653 37.071 30.858 1.00 39.31 94 ARG A O 1
ATOM 663 N N . ILE A 1 95 ? 26.357 37.262 32.996 1.00 45.72 95 ILE A N 1
ATOM 664 C CA . ILE A 1 95 ? 25.448 38.285 33.572 1.00 45.72 95 ILE A CA 1
ATOM 665 C C . ILE A 1 95 ? 26.028 39.698 33.266 1.00 45.72 95 ILE A C 1
ATOM 667 O O . ILE A 1 95 ? 27.255 39.792 33.160 1.00 45.72 95 ILE A O 1
ATOM 671 N N . PRO A 1 96 ? 25.233 40.787 33.114 1.00 50.53 96 PRO A N 1
ATOM 672 C CA . PRO A 1 96 ? 24.901 41.637 34.269 1.00 50.53 96 PRO A CA 1
ATOM 673 C C . PRO A 1 96 ? 23.469 42.225 34.302 1.00 50.53 96 PRO A C 1
ATOM 675 O O . PRO A 1 96 ? 22.768 42.366 33.308 1.00 50.53 96 PRO A O 1
ATOM 678 N N . THR A 1 97 ? 23.105 42.580 35.530 1.00 48.66 97 THR A N 1
ATOM 679 C CA . THR A 1 97 ? 21.945 43.276 36.102 1.00 48.66 97 THR A CA 1
ATOM 680 C C . THR A 1 97 ? 21.315 44.395 35.258 1.00 48.66 97 THR A C 1
ATOM 682 O O . THR A 1 97 ? 22.002 45.301 34.794 1.00 48.66 97 THR A O 1
ATOM 685 N N . THR A 1 98 ? 19.979 44.440 35.192 1.00 54.94 98 THR A N 1
ATOM 686 C CA . THR A 1 98 ? 19.224 45.683 34.946 1.00 54.94 98 THR A CA 1
ATOM 687 C C . THR A 1 98 ? 17.942 45.681 35.778 1.00 54.94 98 THR A C 1
ATOM 689 O O . THR A 1 98 ? 17.234 44.682 35.867 1.00 54.94 98 THR A O 1
ATOM 692 N N . VAL A 1 99 ? 17.717 46.803 36.455 1.00 54.84 99 VAL A N 1
ATOM 693 C CA . VAL A 1 99 ? 16.610 47.088 37.370 1.00 54.84 99 VAL A CA 1
ATOM 694 C C . VAL A 1 99 ? 15.412 47.625 36.569 1.00 54.84 99 VAL A C 1
ATOM 696 O O . VAL A 1 99 ? 15.618 48.285 35.556 1.00 54.84 99 VAL A O 1
ATOM 699 N N . TYR A 1 100 ? 14.207 47.420 37.114 1.00 45.12 100 TYR A N 1
ATOM 700 C CA . TYR A 1 100 ? 13.032 48.316 37.127 1.00 45.12 100 TYR A CA 1
ATOM 701 C C . TYR A 1 100 ? 11.712 47.853 36.477 1.00 45.12 100 TYR A C 1
ATOM 703 O O . TYR A 1 100 ? 11.655 47.363 35.356 1.00 45.12 100 TYR A O 1
ATOM 711 N N . SER A 1 101 ? 10.659 48.197 37.234 1.00 43.38 101 SER A N 1
ATOM 712 C CA . SER A 1 101 ? 9.235 48.365 36.915 1.00 43.38 101 SER A CA 1
ATOM 713 C C . SER A 1 101 ? 8.343 47.129 36.822 1.00 43.38 101 SER A C 1
ATOM 715 O O . SER A 1 101 ? 8.164 46.528 35.771 1.00 43.38 101 SER A O 1
ATOM 717 N N . THR A 1 102 ? 7.678 46.865 37.949 1.00 51.78 102 THR A N 1
ATOM 718 C CA . THR A 1 102 ? 6.465 46.055 38.112 1.00 51.78 102 THR A CA 1
ATOM 719 C C . THR A 1 102 ? 5.267 46.689 37.383 1.00 51.78 102 THR A C 1
ATOM 721 O O . THR A 1 102 ? 4.831 47.769 37.788 1.00 51.78 102 THR A O 1
ATOM 724 N N . PRO A 1 103 ? 4.681 46.039 36.360 1.00 62.81 103 PRO A N 1
ATOM 725 C CA . PRO A 1 103 ? 3.364 46.381 35.828 1.00 62.81 103 PRO A CA 1
ATOM 726 C C . PRO A 1 103 ? 2.247 45.644 36.604 1.00 62.81 103 PRO A C 1
ATOM 728 O O . PRO A 1 103 ? 2.499 44.584 37.182 1.00 62.81 103 PRO A O 1
ATOM 731 N N . PRO A 1 104 ? 1.014 46.182 36.635 1.00 66.31 104 PRO A N 1
ATOM 732 C CA . PRO A 1 104 ? -0.113 45.613 37.378 1.00 66.31 104 PRO A CA 1
ATOM 733 C C . PRO A 1 104 ? -0.560 44.236 36.842 1.00 66.31 104 PRO A C 1
ATOM 735 O O . PRO A 1 104 ? -0.363 43.936 35.660 1.00 66.31 104 PRO A O 1
ATOM 738 N N . PRO A 1 105 ? -1.184 43.393 37.692 1.00 59.09 105 PRO A N 1
ATOM 739 C CA . PRO A 1 105 ? -1.538 42.021 37.348 1.00 59.09 105 PRO A CA 1
ATOM 740 C C . PRO A 1 105 ? -2.625 42.000 36.271 1.00 59.09 105 PRO A C 1
ATOM 742 O O . PRO A 1 105 ? -3.779 42.340 36.521 1.00 59.09 105 PRO A O 1
ATOM 745 N N . SER A 1 106 ? -2.244 41.590 35.064 1.00 52.44 106 SER A N 1
ATOM 746 C CA . SER A 1 106 ? -3.190 41.227 34.012 1.00 52.44 106 SER A CA 1
ATOM 747 C C . SER A 1 106 ? -3.571 39.766 34.212 1.00 52.44 106 SER A C 1
ATOM 749 O O . SER A 1 106 ? -2.720 38.882 34.126 1.00 52.44 106 SER A O 1
ATOM 751 N N . THR A 1 107 ? -4.838 39.527 34.538 1.00 69.44 107 THR A N 1
ATOM 752 C CA . THR A 1 107 ? -5.443 38.197 34.637 1.00 69.44 107 THR A CA 1
ATOM 753 C C . THR A 1 107 ? -5.247 37.457 33.308 1.00 69.44 107 THR A C 1
ATOM 755 O O . THR A 1 107 ? -5.756 37.934 32.293 1.00 69.44 107 THR A O 1
ATOM 758 N N . PRO A 1 108 ? -4.513 36.331 33.264 1.00 60.50 108 PRO A N 1
ATOM 759 C CA . PRO A 1 108 ? -4.379 35.563 32.038 1.00 60.50 108 PRO A CA 1
ATOM 760 C C . PRO A 1 108 ? -5.716 34.888 31.725 1.00 60.50 108 PRO A C 1
ATOM 762 O O . PRO A 1 108 ? -6.217 34.066 32.493 1.00 60.50 108 PRO A O 1
ATOM 765 N N . GLU A 1 109 ? -6.301 35.272 30.597 1.00 63.31 109 GLU A N 1
ATOM 766 C CA . GLU A 1 109 ? -7.422 34.577 29.978 1.00 63.31 109 GLU A CA 1
ATOM 767 C C . GLU A 1 109 ? -6.974 33.137 29.651 1.00 63.31 109 GLU A C 1
ATOM 769 O O . GLU A 1 109 ? -5.895 32.950 29.077 1.00 63.31 109 GLU A O 1
ATOM 774 N N . PRO A 1 110 ? -7.719 32.096 30.066 1.00 59.69 110 PRO A N 1
ATOM 775 C CA . PRO A 1 110 ? -7.321 30.721 29.809 1.00 59.69 110 PRO A CA 1
ATOM 776 C C . PRO A 1 110 ? -7.418 30.442 28.308 1.00 59.69 110 PRO A C 1
ATOM 778 O O . PRO A 1 110 ? -8.502 30.222 27.771 1.00 59.69 110 PRO A O 1
ATOM 781 N N . SER A 1 111 ? -6.267 30.434 27.631 1.00 59.53 111 SER A N 1
ATOM 782 C CA . SER A 1 111 ? -6.153 29.913 26.270 1.00 59.53 111 SER A CA 1
ATOM 783 C C . SER A 1 111 ? -6.742 28.499 26.222 1.00 59.53 111 SER A C 1
ATOM 785 O O . SER A 1 111 ? -6.331 27.653 27.026 1.00 59.53 111 SER A O 1
ATOM 787 N N . PRO A 1 112 ? -7.672 28.200 25.297 1.00 58.59 112 PRO A N 1
ATOM 788 C CA . PRO A 1 112 ? -8.189 26.853 25.134 1.00 58.59 112 PRO A CA 1
ATOM 789 C C . PRO A 1 112 ? -7.045 25.949 24.671 1.00 58.59 112 PRO A C 1
ATOM 791 O O . PRO A 1 112 ? -6.611 25.990 23.523 1.00 58.59 112 PRO A O 1
ATOM 794 N N . SER A 1 113 ? -6.524 25.141 25.593 1.00 52.03 113 SER A N 1
ATOM 795 C CA . SER A 1 113 ? -5.601 24.063 25.267 1.00 52.03 113 SER A CA 1
ATOM 796 C C . SER A 1 113 ? -6.399 22.965 24.571 1.00 52.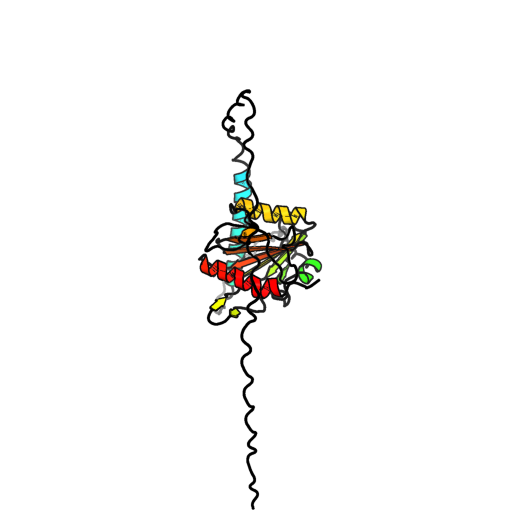03 113 SER A C 1
ATOM 798 O O . SER A 1 113 ? -7.008 22.109 25.212 1.00 52.03 113 SER A O 1
ATOM 800 N N . THR A 1 114 ? -6.432 22.995 23.242 1.00 55.88 114 THR A N 1
ATOM 801 C CA . THR A 1 114 ? -6.814 21.835 22.438 1.00 55.88 114 THR A CA 1
ATOM 802 C C . THR A 1 114 ? -5.697 20.803 22.551 1.00 55.88 114 THR A C 1
ATOM 804 O O . THR A 1 114 ? -4.793 20.750 21.722 1.00 55.88 114 THR A O 1
ATOM 807 N N . SER A 1 115 ? -5.729 20.005 23.622 1.00 57.97 115 SER A N 1
ATOM 808 C CA . SER A 1 115 ? -4.994 18.742 23.665 1.00 57.97 115 SER A CA 1
ATOM 809 C C . SER A 1 115 ? -5.595 17.824 22.610 1.00 57.97 115 SER A C 1
ATOM 811 O O . SER A 1 115 ? -6.633 17.200 22.828 1.00 57.97 115 SER A O 1
ATOM 813 N N . GLU A 1 116 ? -4.960 17.782 21.444 1.00 66.75 116 GLU A N 1
ATOM 814 C CA . GLU A 1 116 ? -5.257 16.805 20.408 1.00 66.75 116 GLU A CA 1
ATOM 815 C C . GLU A 1 116 ? -4.860 15.428 20.950 1.00 66.75 116 GLU A C 1
ATOM 817 O O . GLU A 1 116 ? -3.685 15.069 21.049 1.00 66.75 116 GLU A O 1
ATOM 822 N N . SER A 1 117 ? -5.861 14.702 21.448 1.00 73.88 117 SER A N 1
ATOM 823 C CA . SER A 1 117 ? -5.659 13.388 22.042 1.00 73.88 117 SER A CA 1
ATOM 824 C C . SER A 1 117 ? -5.194 12.422 20.956 1.00 73.88 117 SER A C 1
ATOM 826 O O . SER A 1 117 ? -5.837 12.294 19.912 1.00 73.88 117 SER A O 1
ATOM 828 N N . LYS A 1 118 ? -4.064 11.749 21.196 1.00 77.12 118 LYS A N 1
ATOM 829 C CA . LYS A 1 118 ? -3.538 10.725 20.290 1.00 77.12 118 LYS A CA 1
ATOM 830 C C . LYS A 1 118 ? -4.615 9.648 20.062 1.00 77.12 118 LYS A C 1
ATOM 832 O O . LYS A 1 118 ? -5.190 9.180 21.047 1.00 77.12 118 LYS A O 1
ATOM 837 N N . PRO A 1 119 ? -4.867 9.216 18.811 1.00 85.75 119 PRO A N 1
ATOM 838 C CA . PRO A 1 119 ? -5.820 8.147 18.534 1.00 85.75 119 PRO A CA 1
ATOM 839 C C . PRO A 1 119 ? -5.509 6.880 19.337 1.00 85.75 119 PRO A C 1
ATOM 841 O O . PRO A 1 119 ? -4.348 6.478 19.466 1.00 85.75 119 PRO A O 1
ATOM 844 N N . ALA A 1 120 ? -6.552 6.246 19.872 1.00 86.81 120 ALA A N 1
ATOM 845 C CA . ALA A 1 120 ? -6.414 4.964 20.549 1.00 86.81 120 ALA A CA 1
ATOM 846 C C . ALA A 1 120 ? -6.023 3.862 19.540 1.00 86.81 120 ALA A C 1
ATOM 848 O O . ALA A 1 120 ? -6.497 3.886 18.401 1.00 86.81 120 ALA A O 1
ATOM 849 N N . PRO A 1 121 ? -5.175 2.891 19.929 1.00 89.94 121 PRO A N 1
ATOM 850 C CA . PRO A 1 121 ? -4.837 1.762 19.069 1.00 89.94 121 PRO A CA 1
ATOM 851 C C . PRO A 1 121 ? -6.061 0.872 18.819 1.00 89.94 121 PRO A C 1
ATOM 853 O O . PRO A 1 121 ? -6.760 0.478 19.751 1.00 89.94 121 PRO A O 1
ATOM 856 N N . ASP A 1 122 ? -6.297 0.523 17.555 1.00 95.44 122 ASP A N 1
ATOM 857 C CA . ASP A 1 122 ? -7.333 -0.428 17.144 1.00 95.44 122 ASP A CA 1
ATOM 858 C C . ASP A 1 122 ? -6.732 -1.836 17.059 1.00 95.44 122 ASP A C 1
ATOM 860 O O . ASP A 1 122 ? -5.978 -2.134 16.135 1.00 95.44 122 ASP A O 1
ATOM 864 N N . SER A 1 123 ? -7.039 -2.708 18.024 1.00 95.12 123 SER A N 1
ATOM 865 C CA . SER A 1 123 ? -6.420 -4.042 18.097 1.00 95.12 123 SER A CA 1
ATOM 866 C C . SER A 1 123 ? -6.621 -4.861 16.821 1.00 95.12 123 SER A C 1
ATOM 868 O O . SER A 1 123 ? -5.682 -5.492 16.356 1.00 95.12 123 SER A O 1
ATOM 870 N N . LYS A 1 124 ? -7.802 -4.773 16.192 1.00 95.38 124 LYS A N 1
ATOM 871 C CA . LYS A 1 124 ? -8.100 -5.492 14.944 1.00 95.38 124 LYS A CA 1
ATOM 872 C C . LYS A 1 124 ? -7.169 -5.085 13.805 1.00 95.38 124 LYS A C 1
ATOM 874 O O . LYS A 1 124 ? -6.737 -5.947 13.050 1.00 95.38 124 LYS A O 1
ATOM 879 N N . LEU A 1 125 ? -6.870 -3.792 13.672 1.00 95.94 125 LEU A N 1
ATOM 880 C CA . LEU A 1 125 ? -5.908 -3.303 12.690 1.00 95.94 125 LEU A CA 1
ATOM 881 C C . LEU A 1 125 ? -4.501 -3.818 13.002 1.00 95.94 125 LEU A C 1
ATOM 883 O O . LEU A 1 125 ? -3.852 -4.349 12.110 1.00 95.94 125 LEU A O 1
ATOM 887 N N . PHE A 1 126 ? -4.043 -3.690 14.250 1.00 94.69 126 PHE A N 1
ATOM 888 C CA . PHE A 1 126 ? -2.690 -4.105 14.639 1.00 94.69 126 PHE A CA 1
ATOM 889 C C . PHE A 1 126 ? -2.469 -5.623 14.518 1.00 94.69 126 PHE A C 1
ATOM 891 O O . PHE A 1 126 ? -1.398 -6.052 14.089 1.00 94.69 126 PHE A O 1
ATOM 898 N N . ASP A 1 127 ? -3.489 -6.433 14.802 1.00 93.81 127 ASP A N 1
ATOM 899 C CA . ASP A 1 127 ? -3.450 -7.888 14.619 1.00 93.81 127 ASP A CA 1
ATOM 900 C C . ASP A 1 127 ? -3.377 -8.286 13.133 1.00 93.81 127 ASP A C 1
ATOM 902 O O . ASP A 1 127 ? -2.728 -9.282 12.785 1.00 93.81 127 ASP A O 1
ATOM 906 N N . ALA A 1 128 ? -4.006 -7.486 12.263 1.00 94.31 128 ALA A N 1
ATOM 907 C CA . ALA A 1 128 ? -4.054 -7.669 10.814 1.00 94.31 128 ALA A CA 1
ATOM 908 C C . ALA A 1 128 ? -2.851 -7.076 10.059 1.00 94.31 128 ALA A C 1
ATOM 910 O O . ALA A 1 128 ? -2.758 -7.252 8.845 1.00 94.31 128 ALA A O 1
ATOM 911 N N . LEU A 1 129 ? -1.929 -6.380 10.735 1.00 94.44 129 LEU A N 1
ATOM 912 C CA . LEU A 1 129 ? -0.720 -5.877 10.079 1.00 94.44 129 LEU A CA 1
ATOM 913 C C . LEU A 1 129 ? 0.107 -7.038 9.506 1.00 94.44 129 LEU A C 1
ATOM 915 O O . LEU A 1 129 ? 0.181 -8.099 10.137 1.00 94.44 129 LEU A O 1
ATOM 919 N N . PRO A 1 130 ? 0.786 -6.850 8.360 1.00 93.62 130 PRO A N 1
ATOM 920 C CA . PRO A 1 130 ? 1.761 -7.822 7.884 1.00 93.62 130 PRO A CA 1
ATOM 921 C C . PRO A 1 130 ? 2.824 -8.084 8.952 1.00 93.62 130 PRO A C 1
ATOM 923 O O . PRO A 1 130 ? 3.189 -7.176 9.705 1.00 93.62 130 PRO A O 1
ATOM 926 N N . ALA A 1 131 ? 3.334 -9.315 9.023 1.00 92.06 131 ALA A N 1
ATOM 927 C CA . ALA A 1 131 ? 4.309 -9.711 10.040 1.00 92.06 131 ALA A CA 1
ATOM 928 C C . ALA A 1 131 ? 5.544 -8.795 10.051 1.00 92.06 131 ALA A C 1
ATOM 930 O O . ALA A 1 131 ? 6.008 -8.424 11.135 1.00 92.06 131 ALA A O 1
ATOM 931 N N . VAL A 1 132 ? 5.959 -8.303 8.878 1.00 93.12 132 VAL A N 1
ATOM 932 C CA . VAL A 1 132 ? 7.072 -7.356 8.747 1.00 93.12 132 VAL A CA 1
ATOM 933 C C . VAL A 1 132 ? 6.865 -5.978 9.406 1.00 93.12 132 VAL A C 1
ATOM 935 O O . VAL A 1 132 ? 7.796 -5.182 9.530 1.00 93.12 132 VAL A O 1
ATOM 938 N N . TYR A 1 133 ? 5.648 -5.698 9.881 1.00 93.69 133 TYR A N 1
ATOM 939 C CA . TYR A 1 133 ? 5.249 -4.455 10.549 1.00 93.69 133 TYR A CA 1
ATOM 940 C C . TYR A 1 133 ? 4.758 -4.655 11.998 1.00 93.69 133 TYR A C 1
ATOM 942 O O . TYR A 1 133 ? 4.384 -3.691 12.665 1.00 93.69 133 TYR A O 1
ATOM 950 N N . LYS A 1 134 ? 4.767 -5.884 12.541 1.00 86.88 134 LYS A N 1
ATOM 951 C CA . LYS A 1 134 ? 4.228 -6.163 13.892 1.00 86.88 134 LYS A CA 1
ATOM 952 C C . LYS A 1 134 ? 5.141 -5.736 15.050 1.00 86.88 134 LYS A C 1
ATOM 954 O O . LYS A 1 134 ? 4.666 -5.582 16.172 1.00 86.88 134 LYS A O 1
ATOM 959 N N . GLN A 1 135 ? 6.438 -5.528 14.818 1.00 72.62 135 GLN A N 1
ATOM 960 C CA . GLN A 1 135 ? 7.430 -5.299 15.882 1.00 72.62 135 GLN A CA 1
ATOM 961 C C . GLN A 1 135 ? 7.665 -3.810 16.207 1.00 72.62 135 GLN A C 1
ATOM 963 O O . GLN A 1 135 ? 8.802 -3.359 16.282 1.00 72.62 135 GLN A O 1
ATOM 968 N N . TYR A 1 136 ? 6.589 -3.061 16.475 1.00 63.72 136 TYR A N 1
ATOM 969 C CA . TYR A 1 136 ? 6.616 -1.685 17.018 1.00 63.72 136 TYR A CA 1
ATOM 970 C C . TYR A 1 136 ? 7.025 -0.551 16.068 1.00 63.72 136 TYR A C 1
ATOM 972 O O . TYR A 1 136 ? 7.184 0.581 16.521 1.00 63.72 136 TYR A O 1
ATOM 980 N N . THR A 1 137 ? 7.138 -0.792 14.763 1.00 78.06 137 THR A N 1
ATOM 981 C CA . THR A 1 137 ? 7.397 0.301 13.807 1.00 78.06 137 THR A CA 1
ATOM 982 C C . THR A 1 137 ? 6.153 1.137 13.518 1.00 78.06 137 THR A C 1
ATOM 984 O O . THR A 1 137 ? 6.271 2.245 13.000 1.00 78.06 137 THR A O 1
ATOM 987 N N . CYS A 1 138 ? 4.973 0.625 13.875 1.00 94.12 138 CYS A N 1
ATOM 988 C CA . CYS A 1 138 ? 3.690 1.244 13.588 1.00 94.12 138 CYS A CA 1
ATOM 989 C C . CYS A 1 138 ? 3.079 1.930 14.810 1.00 94.12 138 CYS A C 1
ATOM 991 O O . CYS A 1 138 ? 3.013 1.362 15.902 1.00 94.12 138 CYS A O 1
ATOM 993 N N . VAL A 1 139 ? 2.541 3.128 14.603 1.00 95.12 139 VAL A N 1
ATOM 994 C CA . VAL A 1 139 ? 1.799 3.895 15.606 1.00 95.12 139 VAL A CA 1
ATOM 995 C C . VAL A 1 139 ? 0.371 4.173 15.132 1.00 95.12 139 VAL A C 1
ATOM 997 O O . VAL A 1 139 ? 0.144 4.297 13.928 1.00 95.12 139 VAL A O 1
ATOM 1000 N N . PRO A 1 140 ? -0.610 4.293 16.049 1.00 96.00 140 PRO A N 1
ATOM 1001 C CA . PRO A 1 140 ? -1.949 4.741 15.682 1.00 96.00 140 PRO A CA 1
ATOM 1002 C C . PRO A 1 140 ? -1.895 6.125 15.034 1.00 96.00 140 PRO A C 1
ATOM 1004 O O . PRO A 1 140 ? -1.209 7.018 15.540 1.00 96.00 140 PRO A O 1
ATOM 1007 N N . ALA A 1 141 ? -2.644 6.296 13.951 1.00 95.94 141 ALA A N 1
ATOM 1008 C CA . ALA A 1 141 ? -2.717 7.526 13.177 1.00 95.94 141 ALA A CA 1
ATOM 1009 C C . ALA A 1 141 ? -4.170 7.991 13.023 1.00 95.94 141 ALA A C 1
ATOM 1011 O O . ALA A 1 141 ? -5.119 7.243 13.275 1.00 95.94 141 ALA A O 1
ATOM 1012 N N . ALA A 1 142 ? -4.352 9.242 12.599 1.00 95.69 142 ALA A N 1
ATOM 1013 C CA . ALA A 1 142 ? -5.678 9.766 12.305 1.00 95.69 142 ALA A CA 1
ATOM 1014 C C . ALA A 1 142 ? -6.303 8.992 11.132 1.00 95.69 142 ALA A C 1
ATOM 1016 O O . ALA A 1 142 ? -5.727 8.890 10.041 1.00 95.69 142 ALA A O 1
ATOM 1017 N N . ALA A 1 143 ? -7.489 8.439 11.377 1.00 95.44 143 ALA A N 1
ATOM 1018 C CA . ALA A 1 143 ? -8.258 7.701 10.390 1.00 95.44 143 ALA A CA 1
ATOM 1019 C C . ALA A 1 143 ? -8.843 8.681 9.353 1.00 95.44 143 ALA A C 1
ATOM 1021 O O . ALA A 1 143 ? -9.573 9.600 9.737 1.00 95.44 143 ALA A O 1
ATOM 1022 N N . PRO A 1 144 ? -8.532 8.541 8.051 1.00 94.75 144 PRO A N 1
ATOM 1023 C CA . PRO A 1 144 ? -9.161 9.361 7.024 1.00 94.75 144 PRO A CA 1
ATOM 1024 C C . PRO A 1 144 ? -10.664 9.040 6.905 1.00 94.75 144 PRO A C 1
ATOM 1026 O O . PRO A 1 144 ? -11.107 7.967 7.334 1.00 94.75 144 PRO A O 1
ATOM 1029 N N . PRO A 1 145 ? -11.472 9.936 6.307 1.00 94.38 145 PRO A N 1
ATOM 1030 C CA . PRO A 1 145 ? -12.901 9.697 6.122 1.00 94.38 145 PRO A CA 1
ATOM 1031 C C . PRO A 1 145 ? -13.187 8.349 5.448 1.00 94.38 145 PRO A C 1
ATOM 1033 O O . PRO A 1 145 ? -12.535 7.979 4.475 1.00 94.38 145 PRO A O 1
ATOM 1036 N N . GLY A 1 146 ? -14.170 7.617 5.973 1.00 94.56 146 GLY A N 1
ATOM 1037 C CA . GLY A 1 146 ? -14.544 6.291 5.469 1.00 94.56 146 GLY A CA 1
ATOM 1038 C C . GLY A 1 146 ? -13.699 5.129 6.007 1.00 94.56 146 GLY A C 1
ATOM 1039 O O . GLY A 1 146 ? -13.998 3.980 5.693 1.00 94.56 146 GLY A O 1
ATOM 1040 N N . THR A 1 147 ? -12.697 5.392 6.852 1.00 97.56 147 THR A N 1
ATOM 1041 C CA . THR A 1 147 ? -11.930 4.347 7.553 1.00 97.56 147 THR A CA 1
ATOM 1042 C C . THR A 1 147 ? -12.313 4.266 9.029 1.00 97.56 147 THR A C 1
ATOM 1044 O O . THR A 1 147 ? -12.724 5.250 9.639 1.00 97.56 147 THR A O 1
ATOM 1047 N N . ALA A 1 148 ? -12.196 3.071 9.603 1.00 97.19 148 ALA A N 1
ATOM 1048 C CA . ALA A 1 148 ? -12.443 2.810 11.016 1.00 97.19 148 ALA A CA 1
ATOM 1049 C C . ALA A 1 148 ? -11.196 3.050 11.882 1.00 97.19 148 ALA A C 1
ATOM 1051 O O . ALA A 1 148 ? -11.321 3.456 13.033 1.00 97.19 148 ALA A O 1
ATOM 1052 N N . ALA A 1 149 ? -10.005 2.786 11.340 1.00 97.81 149 ALA A N 1
ATOM 1053 C CA . ALA A 1 149 ? -8.734 2.988 12.025 1.00 97.81 149 ALA A CA 1
ATOM 1054 C C . ALA A 1 149 ? -7.599 3.183 11.016 1.00 97.81 149 ALA A C 1
ATOM 1056 O O . ALA A 1 149 ? -7.682 2.705 9.881 1.00 97.81 149 ALA A O 1
ATOM 1057 N N . ALA A 1 150 ? -6.525 3.837 11.454 1.00 98.00 150 ALA A N 1
ATOM 1058 C CA . ALA A 1 150 ? -5.295 3.965 10.689 1.00 98.00 150 ALA A CA 1
ATOM 1059 C C . ALA A 1 150 ? -4.066 3.717 11.569 1.00 98.00 150 ALA A C 1
ATOM 1061 O O . ALA A 1 150 ? -4.055 4.042 12.759 1.00 98.00 150 ALA A O 1
ATOM 1062 N N . ALA A 1 151 ? -3.023 3.173 10.954 1.00 97.25 151 ALA A N 1
ATOM 1063 C CA . ALA A 1 151 ? -1.697 3.047 11.530 1.00 97.25 151 ALA A CA 1
ATOM 1064 C C . ALA A 1 151 ? -0.660 3.528 10.514 1.00 97.25 151 ALA A C 1
ATOM 1066 O O . ALA A 1 151 ? -0.812 3.305 9.311 1.00 97.25 151 ALA A O 1
ATOM 1067 N N . GLU A 1 152 ? 0.379 4.190 11.002 1.00 96.88 152 GLU A N 1
ATOM 1068 C CA . GLU A 1 152 ? 1.514 4.651 10.207 1.00 96.88 152 GLU A CA 1
ATOM 1069 C C . GLU A 1 152 ? 2.784 4.017 10.741 1.00 96.88 152 GLU A C 1
ATOM 1071 O O . GLU A 1 152 ? 2.997 3.977 11.952 1.00 96.88 152 GLU A O 1
ATOM 1076 N N . CYS A 1 153 ? 3.610 3.519 9.832 1.00 95.81 153 CYS A N 1
ATOM 1077 C CA . CYS A 1 153 ? 4.853 2.842 10.140 1.00 95.81 153 CYS A CA 1
ATOM 1078 C C . CYS A 1 153 ? 5.993 3.547 9.419 1.00 95.81 153 CYS A C 1
ATOM 1080 O O . CYS A 1 153 ? 5.899 3.813 8.220 1.00 95.81 153 CYS A O 1
ATOM 1082 N N . THR A 1 154 ? 7.071 3.843 10.134 1.00 92.75 154 THR A N 1
ATOM 1083 C CA . THR A 1 154 ? 8.246 4.514 9.553 1.00 92.75 154 THR A CA 1
ATOM 1084 C C . THR A 1 154 ? 9.277 3.533 9.007 1.00 92.75 154 THR A C 1
ATOM 1086 O O . THR A 1 154 ? 10.194 3.951 8.313 1.00 92.75 154 THR A O 1
ATOM 1089 N N . ASP A 1 155 ? 9.148 2.245 9.336 1.00 89.06 155 ASP A N 1
ATOM 1090 C CA . ASP A 1 155 ? 10.128 1.221 8.979 1.00 89.06 155 ASP A CA 1
ATOM 1091 C C . ASP A 1 155 ? 9.494 -0.180 8.914 1.00 89.06 155 ASP A C 1
ATOM 1093 O O . ASP A 1 155 ? 8.394 -0.401 9.441 1.00 89.06 155 ASP A O 1
ATOM 1097 N N . SER A 1 156 ? 10.197 -1.125 8.292 1.00 90.25 156 SER A N 1
ATOM 1098 C CA . SER A 1 156 ? 9.909 -2.563 8.374 1.00 90.25 156 SER A CA 1
ATOM 1099 C C . SER A 1 156 ? 10.931 -3.257 9.280 1.00 90.25 156 SER A C 1
ATOM 1101 O O . SER A 1 156 ? 12.020 -2.742 9.513 1.00 90.25 156 SER A O 1
ATOM 1103 N N . ASN A 1 157 ? 10.615 -4.441 9.801 1.00 89.75 157 ASN A N 1
ATOM 1104 C CA . ASN A 1 157 ? 11.581 -5.223 10.585 1.00 89.75 157 ASN A CA 1
ATOM 1105 C C . ASN A 1 157 ? 12.588 -6.015 9.719 1.00 89.75 157 ASN A C 1
ATOM 1107 O O . ASN A 1 157 ? 13.549 -6.553 10.269 1.00 89.75 157 ASN A O 1
ATOM 1111 N N . VAL A 1 158 ? 12.370 -6.108 8.401 1.00 89.69 158 VAL A N 1
ATOM 1112 C CA . VAL A 1 158 ? 13.216 -6.877 7.470 1.00 89.69 158 VAL A CA 1
ATOM 1113 C C . VAL A 1 158 ? 14.271 -6.017 6.778 1.00 89.69 158 VAL A C 1
ATOM 1115 O O . VAL A 1 158 ? 15.348 -6.516 6.458 1.00 89.69 158 VAL A O 1
ATOM 1118 N N . GLY A 1 159 ? 14.011 -4.721 6.591 1.00 91.62 159 GLY A N 1
ATOM 1119 C CA . GLY A 1 159 ? 14.947 -3.826 5.922 1.00 91.62 159 GLY A CA 1
ATOM 1120 C C . GLY A 1 159 ? 15.069 -4.079 4.414 1.00 91.62 159 GLY A C 1
ATOM 1121 O O . GLY A 1 159 ? 14.177 -4.633 3.764 1.00 91.62 159 GLY A O 1
ATOM 1122 N N . ASP A 1 160 ? 16.194 -3.643 3.844 1.00 93.00 160 ASP A N 1
ATOM 1123 C CA . ASP A 1 160 ? 16.542 -3.928 2.450 1.00 93.00 160 ASP A CA 1
ATOM 1124 C C . ASP A 1 160 ? 16.789 -5.433 2.257 1.00 93.00 160 ASP A C 1
ATOM 1126 O O . ASP A 1 160 ? 17.591 -6.044 2.966 1.00 93.00 160 ASP A O 1
ATOM 1130 N N . VAL A 1 161 ? 16.163 -6.021 1.239 1.00 93.06 161 VAL A N 1
ATOM 1131 C CA . VAL A 1 161 ? 16.236 -7.465 0.975 1.00 93.06 161 VAL A CA 1
ATOM 1132 C C . VAL A 1 161 ? 17.118 -7.732 -0.233 1.00 93.06 161 VAL A C 1
ATOM 1134 O O . VAL A 1 161 ? 17.041 -7.041 -1.248 1.00 93.06 161 VAL A O 1
ATOM 1137 N N . LYS A 1 162 ? 17.969 -8.757 -0.160 1.00 93.12 162 LYS A N 1
ATOM 1138 C CA . LYS A 1 162 ? 18.839 -9.160 -1.269 1.00 93.12 162 LYS A CA 1
ATOM 1139 C C . LYS A 1 162 ? 18.388 -10.499 -1.843 1.00 93.12 162 LYS A C 1
ATOM 1141 O O . LYS A 1 162 ? 18.478 -11.518 -1.165 1.00 93.12 162 LYS A O 1
ATOM 1146 N N . ILE A 1 163 ? 17.994 -10.511 -3.118 1.00 87.00 163 ILE A N 1
ATOM 1147 C CA . ILE A 1 163 ? 17.668 -11.742 -3.856 1.00 87.00 163 ILE A CA 1
ATOM 1148 C C . ILE A 1 163 ? 18.680 -11.889 -4.993 1.00 87.00 163 ILE A C 1
ATOM 1150 O O . ILE A 1 163 ? 18.716 -11.106 -5.945 1.00 87.00 163 ILE A O 1
ATOM 1154 N N . GLY A 1 164 ? 19.569 -12.876 -4.864 1.00 90.31 164 GLY A N 1
ATOM 1155 C CA . GLY A 1 164 ? 20.714 -13.029 -5.761 1.00 90.31 164 GLY A CA 1
ATOM 1156 C C . GLY A 1 164 ? 21.653 -11.818 -5.694 1.00 90.31 164 GLY A C 1
ATOM 1157 O O . GLY A 1 164 ? 22.194 -11.502 -4.636 1.00 90.31 164 GLY A O 1
ATOM 1158 N N . ASN A 1 165 ? 21.848 -11.138 -6.828 1.00 92.25 165 ASN A N 1
ATOM 1159 C CA . ASN A 1 165 ? 22.700 -9.945 -6.942 1.00 92.25 165 ASN A CA 1
ATOM 1160 C C . ASN A 1 165 ? 21.912 -8.625 -6.935 1.00 92.25 165 ASN A C 1
ATOM 1162 O O . ASN A 1 165 ? 22.502 -7.568 -7.150 1.00 92.25 165 ASN A O 1
ATOM 1166 N N . VAL A 1 166 ? 20.598 -8.675 -6.706 1.00 92.81 166 VAL A N 1
ATOM 1167 C CA . VAL A 1 166 ? 19.723 -7.499 -6.711 1.00 92.81 166 VAL A CA 1
ATOM 1168 C C . VAL A 1 166 ? 19.333 -7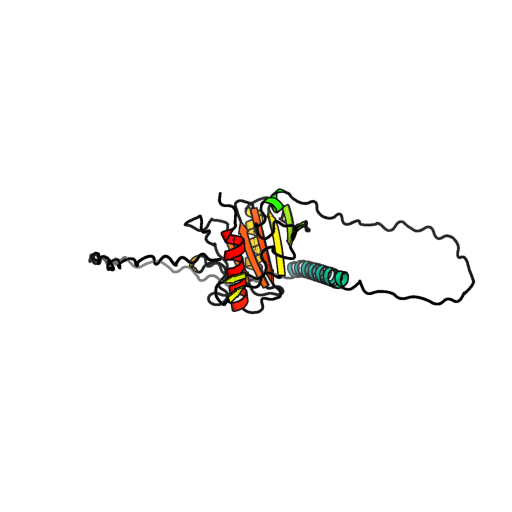.150 -5.278 1.00 92.81 166 VAL A C 1
ATOM 1170 O O . VAL A 1 166 ? 18.977 -8.031 -4.495 1.00 92.81 166 VAL A O 1
ATOM 1173 N N . VAL A 1 167 ? 19.421 -5.861 -4.945 1.00 93.38 167 VAL A N 1
ATOM 1174 C CA . VAL A 1 167 ? 18.945 -5.305 -3.674 1.00 93.38 167 VAL A CA 1
ATOM 1175 C C . VAL A 1 167 ? 17.593 -4.643 -3.909 1.00 93.38 167 VAL A C 1
ATOM 1177 O O . VAL A 1 167 ? 17.459 -3.773 -4.771 1.00 93.38 167 VAL A O 1
ATOM 1180 N N . PHE A 1 168 ? 16.613 -5.057 -3.122 1.00 94.38 168 PHE A N 1
ATOM 1181 C CA . PHE A 1 168 ? 15.263 -4.529 -3.075 1.00 94.38 168 PHE A CA 1
ATOM 1182 C C . PHE A 1 168 ? 15.174 -3.610 -1.866 1.00 94.38 168 PHE A C 1
ATOM 1184 O O . PHE A 1 168 ? 15.192 -4.062 -0.722 1.00 94.38 168 PHE A O 1
ATOM 1191 N N . GLN A 1 169 ? 15.159 -2.311 -2.143 1.00 93.25 169 GLN A N 1
ATOM 1192 C CA . GLN A 1 169 ? 15.077 -1.284 -1.114 1.00 93.25 169 GLN A CA 1
ATOM 1193 C C . GLN A 1 169 ? 13.739 -1.386 -0.391 1.00 93.25 169 GLN A C 1
ATOM 1195 O O . GLN A 1 169 ? 12.694 -1.453 -1.043 1.00 93.25 169 GLN A O 1
ATOM 1200 N N . GLN A 1 170 ? 13.769 -1.340 0.938 1.00 94.44 170 GLN A N 1
ATOM 1201 C CA . GLN A 1 170 ? 12.528 -1.252 1.691 1.00 94.44 170 GLN A CA 1
ATOM 1202 C C . GLN A 1 170 ? 11.807 0.079 1.434 1.00 94.44 170 GLN A C 1
ATOM 1204 O O . GLN A 1 170 ? 12.456 1.098 1.141 1.00 94.44 170 GLN A O 1
ATOM 1209 N N . PRO A 1 171 ? 10.471 0.109 1.570 1.00 95.94 171 PRO A N 1
ATOM 1210 C CA . PRO A 1 171 ? 9.726 1.359 1.597 1.00 95.94 171 PRO A CA 1
ATOM 1211 C C . PRO A 1 171 ? 10.210 2.266 2.734 1.00 95.94 171 PRO A C 1
ATOM 1213 O O . PRO A 1 171 ? 10.618 1.805 3.795 1.00 95.94 171 PRO A O 1
ATOM 1216 N N . THR A 1 172 ? 10.137 3.578 2.518 1.00 96.00 172 THR A N 1
ATOM 1217 C CA . THR A 1 172 ? 10.491 4.591 3.526 1.00 96.00 172 THR A CA 1
ATOM 1218 C C . THR A 1 172 ? 9.364 4.858 4.520 1.00 96.00 172 THR A C 1
ATOM 1220 O O . THR A 1 172 ? 9.533 5.633 5.454 1.00 96.00 172 THR A O 1
ATOM 1223 N N . GLY A 1 173 ? 8.194 4.269 4.290 1.00 95.88 173 GLY A N 1
ATOM 1224 C CA . GLY A 1 173 ? 7.082 4.272 5.221 1.00 95.88 173 GLY A CA 1
ATOM 1225 C C . GLY A 1 173 ? 5.956 3.371 4.738 1.00 95.88 173 GLY A C 1
ATOM 1226 O O . GLY A 1 173 ? 5.910 2.960 3.578 1.00 95.88 173 GLY A O 1
ATOM 1227 N N . ALA A 1 174 ? 5.024 3.076 5.630 1.00 97.69 174 ALA A N 1
ATOM 1228 C CA . ALA A 1 174 ? 3.798 2.379 5.297 1.00 97.69 174 ALA A CA 1
ATOM 1229 C C . ALA A 1 174 ? 2.616 2.984 6.048 1.00 97.69 174 ALA A C 1
ATOM 1231 O O . ALA A 1 174 ? 2.754 3.494 7.159 1.00 97.69 174 ALA A O 1
ATOM 1232 N N . ARG A 1 175 ? 1.434 2.904 5.447 1.00 97.88 175 ARG A N 1
ATOM 1233 C CA . ARG A 1 175 ? 0.173 3.246 6.094 1.00 97.88 175 ARG A CA 1
ATOM 1234 C C . ARG A 1 175 ? -0.807 2.103 5.920 1.00 97.88 175 ARG A C 1
ATOM 1236 O O . ARG A 1 175 ? -0.972 1.583 4.820 1.00 97.88 175 ARG A O 1
ATOM 1243 N N . PHE A 1 176 ? -1.480 1.750 7.003 1.00 98.06 176 PHE A N 1
ATOM 1244 C CA . PHE A 1 176 ? -2.492 0.706 7.026 1.00 98.06 176 PHE A CA 1
ATOM 1245 C C . PHE A 1 176 ? -3.820 1.294 7.461 1.00 98.06 176 PHE A C 1
ATOM 1247 O O . PHE A 1 176 ? -3.885 2.051 8.430 1.00 98.06 176 PHE A O 1
ATOM 1254 N N . LEU A 1 177 ? -4.875 0.959 6.729 1.00 98.44 177 LEU A N 1
ATOM 1255 C CA . LEU A 1 177 ? -6.220 1.477 6.939 1.00 98.44 177 LEU A CA 1
ATOM 1256 C C . LEU A 1 177 ? -7.167 0.307 7.156 1.00 98.44 177 LEU A C 1
ATOM 1258 O O . LEU A 1 177 ? -7.262 -0.552 6.286 1.00 98.44 177 LEU A O 1
ATOM 1262 N N . ARG A 1 178 ? -7.896 0.288 8.275 1.00 98.25 178 ARG A N 1
ATOM 1263 C CA . ARG A 1 178 ? -8.999 -0.661 8.481 1.00 98.25 178 ARG A CA 1
ATOM 1264 C C . ARG A 1 178 ? -10.315 -0.007 8.097 1.00 98.25 178 ARG A C 1
ATOM 1266 O O . ARG A 1 178 ? -10.584 1.122 8.505 1.00 98.25 178 ARG A O 1
ATOM 1273 N N . PHE A 1 179 ? -11.164 -0.729 7.383 1.00 98.06 179 PHE A N 1
ATOM 1274 C CA . PHE A 1 179 ? -12.467 -0.253 6.931 1.00 98.06 179 PHE A CA 1
ATOM 1275 C C . PHE A 1 179 ? -13.609 -0.850 7.764 1.00 98.06 179 PHE A C 1
ATOM 1277 O O . PHE A 1 179 ? -13.453 -1.918 8.366 1.00 98.06 179 PHE A O 1
ATOM 1284 N N . PRO A 1 180 ? -14.758 -0.155 7.851 1.00 97.69 180 PRO A N 1
ATOM 1285 C CA . PRO A 1 180 ? -15.950 -0.699 8.500 1.00 97.69 180 PRO A CA 1
ATOM 1286 C C . PRO A 1 180 ? -16.568 -1.859 7.704 1.00 97.69 180 PRO A C 1
ATOM 1288 O O . PRO A 1 180 ? -17.128 -2.774 8.303 1.00 97.69 180 PRO A O 1
ATOM 1291 N N . ASP A 1 181 ? -16.446 -1.831 6.376 1.00 97.31 181 ASP A N 1
ATOM 1292 C CA . ASP A 1 181 ? -16.988 -2.829 5.459 1.00 97.31 181 ASP A CA 1
ATOM 1293 C C . ASP A 1 181 ? -16.218 -2.846 4.123 1.00 97.31 181 ASP A C 1
ATOM 1295 O O . ASP A 1 181 ? -15.366 -1.995 3.848 1.00 97.31 181 ASP A O 1
ATOM 1299 N N . ALA A 1 182 ? -16.517 -3.843 3.285 1.00 96.25 182 ALA A N 1
ATOM 1300 C CA . ALA A 1 182 ? -15.875 -4.013 1.984 1.00 96.25 182 ALA A CA 1
ATOM 1301 C C . ALA A 1 182 ? -16.227 -2.894 0.989 1.00 96.25 182 ALA A C 1
ATOM 1303 O O . ALA A 1 182 ? -15.397 -2.550 0.155 1.00 96.25 182 ALA A O 1
ATOM 1304 N N . ALA A 1 183 ? -17.421 -2.300 1.082 1.00 96.56 183 ALA A N 1
ATOM 1305 C CA . ALA A 1 183 ? -17.841 -1.246 0.162 1.00 96.56 183 ALA A CA 1
ATOM 1306 C C . ALA A 1 183 ? -17.054 0.052 0.401 1.00 96.56 183 ALA A C 1
ATOM 1308 O O . ALA A 1 183 ? -16.674 0.722 -0.558 1.00 96.56 183 ALA A O 1
ATOM 1309 N N . ALA A 1 184 ? -16.761 0.385 1.660 1.00 97.56 184 ALA A N 1
ATOM 1310 C CA . ALA A 1 184 ? -15.901 1.503 2.028 1.00 97.56 184 ALA A CA 1
ATOM 1311 C C . ALA A 1 184 ? -14.454 1.292 1.550 1.00 97.56 184 ALA A C 1
ATOM 1313 O O . ALA A 1 184 ? -13.845 2.217 1.011 1.00 97.56 184 ALA A O 1
ATOM 1314 N N . MET A 1 185 ? -13.925 0.071 1.688 1.00 97.81 185 MET A N 1
ATOM 1315 C CA . MET A 1 185 ? -12.591 -0.285 1.188 1.00 97.81 185 MET A CA 1
ATOM 1316 C C . MET A 1 185 ? -12.512 -0.203 -0.344 1.00 97.81 185 MET A C 1
ATOM 1318 O O . MET A 1 185 ? -11.583 0.394 -0.889 1.00 97.81 185 MET A O 1
ATOM 1322 N N . ASP A 1 186 ? -13.515 -0.740 -1.042 1.00 96.62 186 ASP A N 1
ATOM 1323 C CA . ASP A 1 186 ? -13.618 -0.649 -2.499 1.00 96.62 186 ASP A CA 1
ATOM 1324 C C . ASP A 1 186 ? -13.736 0.813 -2.948 1.00 96.62 186 ASP A C 1
ATOM 1326 O O . ASP A 1 186 ? -13.067 1.223 -3.896 1.00 96.62 186 ASP A O 1
ATOM 1330 N N . ALA A 1 187 ? 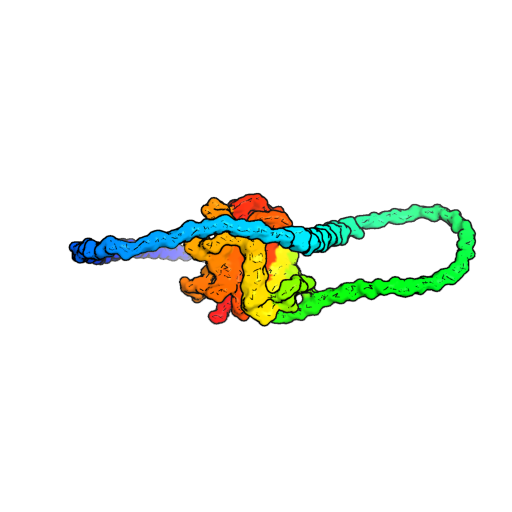-14.540 1.630 -2.260 1.00 97.12 187 ALA A N 1
ATOM 1331 C CA . ALA A 1 187 ? -14.680 3.052 -2.562 1.00 97.12 187 ALA A CA 1
ATOM 1332 C C . ALA A 1 187 ? -13.349 3.804 -2.415 1.00 97.12 187 ALA A C 1
ATOM 1334 O O . ALA A 1 187 ? -13.005 4.593 -3.295 1.00 97.12 187 ALA A O 1
ATOM 1335 N N . PHE A 1 188 ? -12.587 3.518 -1.355 1.00 97.69 188 PHE A N 1
ATOM 1336 C CA . PHE A 1 188 ? -11.241 4.054 -1.159 1.00 97.69 188 PHE A CA 1
ATOM 1337 C C . PHE A 1 188 ? -10.303 3.675 -2.311 1.00 97.69 188 PHE A C 1
ATOM 1339 O O . PHE A 1 188 ? -9.664 4.544 -2.905 1.00 97.69 188 PHE A O 1
ATOM 1346 N N . PHE A 1 189 ? -10.258 2.397 -2.691 1.00 97.44 189 PHE A N 1
ATOM 1347 C CA . PHE A 1 189 ? -9.390 1.959 -3.784 1.00 97.44 189 PHE A CA 1
ATOM 1348 C C . PHE A 1 189 ? -9.813 2.573 -5.130 1.00 97.44 189 PHE A C 1
ATOM 1350 O O . PHE A 1 189 ? -8.977 3.011 -5.920 1.00 97.44 189 PHE A O 1
ATOM 1357 N N . GLN A 1 190 ? -11.120 2.675 -5.387 1.00 97.69 190 GLN A N 1
ATOM 1358 C CA . GLN A 1 190 ? -11.647 3.314 -6.595 1.00 97.69 190 GLN A CA 1
ATOM 1359 C C . GLN A 1 190 ? -11.358 4.820 -6.649 1.00 97.69 190 GLN A C 1
ATOM 1361 O O . GLN A 1 190 ? -11.214 5.368 -7.743 1.00 97.69 190 GLN A O 1
ATOM 1366 N N . ASP A 1 191 ? -11.268 5.499 -5.506 1.00 98.00 191 ASP A N 1
ATOM 1367 C CA . ASP A 1 191 ? -10.847 6.899 -5.451 1.00 98.00 191 ASP A CA 1
ATOM 1368 C C . ASP A 1 191 ? -9.387 7.065 -5.896 1.00 98.00 191 ASP A C 1
ATOM 1370 O O . ASP A 1 191 ? -9.090 7.922 -6.731 1.00 98.00 191 ASP A O 1
ATOM 1374 N N . ILE A 1 192 ? -8.498 6.166 -5.460 1.00 97.25 192 ILE A N 1
ATOM 1375 C CA . ILE A 1 192 ? -7.103 6.116 -5.926 1.00 97.25 192 ILE A CA 1
ATOM 1376 C C . ILE A 1 192 ? -7.051 5.872 -7.434 1.00 97.25 192 ILE A C 1
ATOM 1378 O O . ILE A 1 192 ? -6.379 6.612 -8.153 1.00 97.25 192 ILE A O 1
ATOM 1382 N N . VAL A 1 193 ? -7.802 4.885 -7.934 1.00 97.44 193 VAL A N 1
ATOM 1383 C CA . VAL A 1 193 ? -7.895 4.573 -9.371 1.00 97.44 193 VAL A CA 1
ATOM 1384 C C . VAL A 1 193 ? -8.294 5.796 -10.188 1.00 97.44 193 VAL A C 1
ATOM 1386 O O . VAL A 1 193 ? -7.650 6.103 -11.193 1.00 97.44 193 VAL A O 1
ATOM 1389 N N . LYS A 1 194 ? -9.328 6.522 -9.755 1.00 97.94 194 LYS A N 1
ATOM 1390 C CA . LYS A 1 194 ? -9.804 7.726 -10.447 1.00 97.94 194 LYS A CA 1
ATOM 1391 C C . LYS A 1 194 ? -8.788 8.857 -10.377 1.00 97.94 194 LYS A C 1
ATOM 1393 O O . LYS A 1 194 ? -8.508 9.476 -11.400 1.00 97.94 194 LYS A O 1
ATOM 1398 N N . THR A 1 195 ? -8.230 9.101 -9.195 1.00 97.25 195 THR A N 1
ATOM 1399 C CA . THR A 1 195 ? -7.274 10.186 -8.949 1.00 97.25 195 THR A CA 1
ATOM 1400 C C . THR A 1 195 ? -5.995 10.001 -9.758 1.00 97.25 195 THR A C 1
ATOM 1402 O O . THR A 1 195 ? -5.494 10.952 -10.351 1.00 97.25 195 THR A O 1
ATOM 1405 N N . GLN A 1 196 ? -5.497 8.767 -9.842 1.00 96.88 196 GLN A N 1
ATOM 1406 C CA . GLN A 1 196 ? -4.262 8.439 -10.554 1.00 96.88 196 GLN A CA 1
ATOM 1407 C C . GLN A 1 196 ? -4.480 8.113 -12.043 1.00 96.88 196 GLN A C 1
ATOM 1409 O O . GLN A 1 196 ? -3.517 7.950 -12.797 1.00 96.88 196 GLN A O 1
ATOM 1414 N N . GLY A 1 197 ? -5.738 8.047 -12.496 1.00 96.44 197 GLY A N 1
ATOM 1415 C CA . GLY A 1 197 ? -6.088 7.730 -13.882 1.00 96.44 197 GLY A CA 1
ATOM 1416 C C . GLY A 1 197 ? -5.661 6.318 -14.289 1.00 96.44 197 GLY A C 1
ATOM 1417 O O . GLY A 1 197 ? -5.088 6.134 -15.364 1.00 96.44 197 GLY A O 1
ATOM 1418 N N . LEU A 1 198 ? -5.888 5.338 -13.412 1.00 96.62 198 LEU A N 1
ATOM 1419 C CA . LEU A 1 198 ? -5.433 3.961 -13.593 1.00 96.62 198 LEU A CA 1
ATOM 1420 C C . LEU A 1 198 ? -6.423 3.144 -14.429 1.00 96.62 198 LEU A C 1
ATOM 1422 O O . LEU A 1 198 ? -7.640 3.253 -14.277 1.00 96.62 198 LEU A O 1
ATOM 1426 N N . THR A 1 199 ? -5.898 2.264 -15.279 1.00 96.31 199 THR A N 1
ATOM 1427 C CA . THR A 1 199 ? -6.702 1.368 -16.125 1.00 96.31 199 THR A CA 1
ATOM 1428 C C . THR A 1 199 ? -6.711 -0.051 -15.566 1.00 96.31 199 THR A C 1
ATOM 1430 O O . THR A 1 199 ? -5.665 -0.587 -15.209 1.00 96.31 199 THR A O 1
ATOM 1433 N N . ARG A 1 200 ? -7.884 -0.689 -15.505 1.00 96.12 200 ARG A N 1
ATOM 1434 C CA . ARG A 1 200 ? -7.996 -2.069 -15.013 1.00 96.12 200 ARG A CA 1
ATOM 1435 C C . ARG A 1 200 ? -7.346 -3.053 -15.992 1.00 96.12 200 ARG A C 1
ATOM 1437 O O . ARG A 1 200 ? -7.675 -3.018 -17.177 1.00 96.12 200 ARG A O 1
ATOM 1444 N N . ASN A 1 201 ? -6.487 -3.951 -15.510 1.00 94.31 201 ASN A N 1
ATOM 1445 C CA . ASN A 1 201 ? -5.842 -4.981 -16.327 1.00 94.31 201 ASN A CA 1
ATOM 1446 C C . ASN A 1 201 ? -5.504 -6.262 -15.537 1.00 94.31 201 ASN A C 1
ATOM 1448 O O . ASN A 1 201 ? -4.348 -6.543 -15.245 1.00 94.31 201 ASN A O 1
ATOM 1452 N N . ASP A 1 202 ? -6.506 -7.093 -15.251 1.00 90.69 202 ASP A N 1
ATOM 1453 C CA . ASP A 1 202 ? -6.304 -8.331 -14.476 1.00 90.69 202 ASP A CA 1
ATOM 1454 C C . ASP A 1 202 ? -5.408 -9.370 -15.191 1.00 90.69 202 ASP A C 1
ATOM 1456 O O . ASP A 1 202 ? -4.779 -10.205 -14.544 1.00 90.69 202 ASP A O 1
ATOM 1460 N N . ALA A 1 203 ? -5.301 -9.310 -16.525 1.00 87.56 203 ALA A N 1
ATOM 1461 C CA . ALA A 1 203 ? -4.508 -10.255 -17.316 1.00 87.56 203 ALA A CA 1
ATOM 1462 C C . ALA A 1 203 ? -2.992 -10.022 -17.214 1.00 87.56 203 ALA A C 1
ATOM 1464 O O . ALA A 1 203 ? -2.211 -10.944 -17.441 1.00 87.56 203 ALA A O 1
ATOM 1465 N N . GLN A 1 204 ? -2.571 -8.793 -16.907 1.00 83.94 204 GLN A N 1
ATOM 1466 C CA . GLN A 1 204 ? -1.155 -8.423 -16.801 1.00 83.94 204 GLN A CA 1
ATOM 1467 C C . GLN A 1 204 ? -0.699 -8.249 -15.348 1.00 83.94 204 GLN A C 1
ATOM 1469 O O . GLN A 1 204 ? 0.443 -7.860 -15.103 1.00 83.94 204 GLN A O 1
ATOM 1474 N N . GLY A 1 205 ? -1.572 -8.562 -14.390 1.00 79.44 205 GLY A N 1
ATOM 1475 C CA . GLY A 1 205 ? -1.359 -8.263 -12.983 1.00 79.44 205 GLY A CA 1
ATOM 1476 C C . GLY A 1 205 ? -1.591 -6.786 -12.676 1.00 79.44 205 GLY A C 1
ATOM 1477 O O . GLY A 1 205 ? -2.154 -6.035 -13.462 1.00 79.44 205 GLY A O 1
ATOM 1478 N N . ALA A 1 206 ? -1.170 -6.374 -11.491 1.00 84.75 206 ALA A N 1
ATOM 1479 C CA . ALA A 1 206 ? -1.675 -5.155 -10.877 1.00 84.75 206 ALA A CA 1
ATOM 1480 C C . ALA A 1 206 ? -0.601 -4.076 -10.642 1.00 84.75 206 ALA A C 1
ATOM 1482 O O . ALA A 1 206 ? -0.929 -2.914 -10.437 1.00 84.75 206 ALA A O 1
ATOM 1483 N N . CYS A 1 207 ? 0.682 -4.429 -10.744 1.00 90.38 207 CYS A N 1
ATOM 1484 C CA . CYS A 1 207 ? 1.801 -3.492 -10.718 1.00 90.38 207 CYS A CA 1
ATOM 1485 C C . CYS A 1 207 ? 2.896 -3.987 -11.672 1.00 90.38 207 CYS A C 1
ATOM 1487 O O . CYS A 1 207 ? 3.599 -4.945 -11.368 1.00 90.38 207 CYS A O 1
ATOM 1489 N N . ARG A 1 208 ? 2.985 -3.379 -12.864 1.00 89.94 208 ARG A N 1
ATOM 1490 C CA . ARG A 1 208 ? 4.007 -3.679 -13.887 1.00 89.94 208 ARG A CA 1
ATOM 1491 C C . ARG A 1 208 ? 4.456 -2.413 -14.616 1.00 89.94 208 ARG A C 1
ATOM 1493 O O . ARG A 1 208 ? 4.219 -2.288 -15.820 1.00 89.94 208 ARG A O 1
ATOM 1500 N N . PRO A 1 209 ? 5.072 -1.457 -13.908 1.00 90.06 209 PRO A N 1
ATOM 1501 C CA . PRO A 1 209 ? 5.279 -0.102 -14.412 1.00 90.06 209 PRO A CA 1
ATOM 1502 C C . PRO A 1 209 ? 6.138 -0.037 -15.686 1.00 90.06 209 PRO A C 1
ATOM 1504 O O . PRO A 1 209 ? 5.896 0.827 -16.526 1.00 90.06 209 PRO A O 1
ATOM 1507 N N . ASP A 1 210 ? 7.061 -0.982 -15.888 1.00 87.19 210 ASP A N 1
ATOM 1508 C CA . ASP A 1 210 ? 7.912 -1.033 -17.087 1.00 87.19 210 ASP A CA 1
ATOM 1509 C C . ASP A 1 210 ? 7.172 -1.448 -18.365 1.00 87.19 210 ASP A C 1
ATOM 1511 O O . ASP A 1 210 ? 7.495 -0.980 -19.456 1.00 87.19 210 ASP A O 1
ATOM 1515 N N . LYS A 1 211 ? 6.183 -2.344 -18.255 1.00 89.75 211 LYS A N 1
ATOM 1516 C CA . LYS A 1 211 ? 5.462 -2.901 -19.418 1.00 89.75 211 LYS A CA 1
ATOM 1517 C C . LYS A 1 211 ? 4.079 -2.294 -19.601 1.00 89.75 211 LYS A C 1
ATOM 1519 O O . LYS A 1 211 ? 3.621 -2.113 -20.725 1.00 89.75 211 LYS A O 1
ATOM 1524 N N . TYR A 1 212 ? 3.414 -2.012 -18.489 1.00 90.81 212 TYR A N 1
ATOM 1525 C CA . TYR A 1 212 ? 2.035 -1.560 -18.415 1.00 90.81 212 TYR A CA 1
ATOM 1526 C C . TYR A 1 212 ? 1.935 -0.487 -17.323 1.00 90.81 212 TYR A C 1
ATOM 1528 O O . TYR A 1 212 ? 1.504 -0.771 -16.204 1.00 90.81 212 TYR A O 1
ATOM 1536 N N . PRO A 1 213 ? 2.372 0.751 -17.605 1.00 89.44 213 PRO A N 1
ATOM 1537 C CA . PRO A 1 213 ? 2.271 1.832 -16.637 1.00 89.44 213 PRO A CA 1
ATOM 1538 C C . PRO A 1 213 ? 0.803 2.164 -16.346 1.00 89.44 213 PRO A C 1
ATOM 1540 O O . PRO A 1 213 ? -0.061 2.033 -17.214 1.00 89.44 213 PRO A O 1
ATOM 1543 N N . LYS A 1 214 ? 0.536 2.662 -15.132 1.00 92.31 214 LYS A N 1
ATOM 1544 C CA . LYS A 1 214 ? -0.788 3.146 -14.700 1.00 92.31 214 LYS A CA 1
ATOM 1545 C C . LYS A 1 214 ? -1.906 2.104 -14.822 1.00 92.31 214 LYS A C 1
ATOM 1547 O O . LYS A 1 214 ? -3.009 2.411 -15.282 1.00 92.31 214 LYS A O 1
ATOM 1552 N N . ILE A 1 215 ? -1.630 0.877 -14.393 1.00 95.94 215 ILE A N 1
ATOM 1553 C CA . ILE A 1 215 ? -2.642 -0.174 -14.288 1.00 95.94 215 ILE A CA 1
ATOM 1554 C C . ILE A 1 215 ? -2.993 -0.476 -12.836 1.00 95.94 215 ILE A C 1
ATOM 1556 O O . ILE A 1 215 ? -2.203 -0.220 -11.936 1.00 95.94 215 ILE A O 1
ATOM 1560 N N . TRP A 1 216 ? -4.166 -1.065 -12.644 1.00 97.00 216 TRP A N 1
ATOM 1561 C CA . TRP A 1 216 ? -4.556 -1.749 -11.417 1.00 97.00 216 TRP A CA 1
ATOM 1562 C C . TRP A 1 216 ? -5.225 -3.074 -11.775 1.00 97.00 216 TRP A C 1
ATOM 1564 O O . TRP A 1 216 ? -5.707 -3.257 -12.896 1.00 97.00 216 TRP A O 1
ATOM 1574 N N . GLY A 1 217 ? -5.303 -3.993 -10.826 1.00 95.50 217 GLY A N 1
ATOM 1575 C CA . GLY A 1 217 ? -5.992 -5.260 -11.042 1.00 95.50 217 GLY A CA 1
ATOM 1576 C C . GLY A 1 217 ? -5.974 -6.131 -9.805 1.00 95.50 217 GLY A C 1
ATOM 1577 O O . GLY A 1 217 ? -5.524 -5.709 -8.740 1.00 95.50 217 GLY A O 1
ATOM 1578 N N . THR A 1 218 ? -6.456 -7.355 -9.948 1.00 93.38 218 THR A N 1
ATOM 1579 C CA . THR A 1 218 ? -6.329 -8.368 -8.904 1.00 93.38 218 THR A CA 1
ATOM 1580 C C . THR A 1 218 ? -4.904 -8.906 -8.805 1.00 93.38 218 THR A C 1
ATOM 1582 O O . THR A 1 218 ? -4.210 -9.024 -9.819 1.00 93.38 218 THR A O 1
ATOM 1585 N N . TYR A 1 219 ? -4.485 -9.294 -7.603 1.00 90.06 219 TYR A N 1
ATOM 1586 C CA . TYR A 1 219 ? -3.234 -10.020 -7.377 1.00 90.06 219 TYR A CA 1
ATOM 1587 C C . TYR A 1 219 ? -3.503 -11.469 -6.950 1.00 90.06 219 TYR A C 1
ATOM 1589 O O . TYR A 1 219 ? -4.603 -11.820 -6.521 1.00 90.06 219 TYR A O 1
ATOM 1597 N N . TYR A 1 220 ? -2.493 -12.320 -7.119 1.00 84.56 220 TYR A N 1
ATOM 1598 C CA . TYR A 1 220 ? -2.550 -13.738 -6.769 1.00 84.56 220 TYR A CA 1
ATOM 1599 C C . TYR A 1 220 ? -1.871 -13.959 -5.431 1.00 84.56 220 TYR A C 1
ATOM 1601 O O . TYR A 1 220 ? -0.803 -13.406 -5.194 1.00 84.56 220 TYR A O 1
ATOM 1609 N N . ARG A 1 221 ? -2.466 -14.802 -4.593 1.00 83.50 221 ARG A N 1
ATOM 1610 C CA . ARG A 1 221 ? -1.833 -15.326 -3.382 1.00 83.50 221 ARG A CA 1
ATOM 1611 C C . ARG A 1 221 ? -1.264 -16.703 -3.687 1.00 83.50 221 ARG A C 1
ATOM 1613 O O . ARG A 1 221 ? -1.841 -17.425 -4.497 1.00 83.50 221 ARG A O 1
ATOM 1620 N N . ALA A 1 222 ? -0.161 -17.080 -3.050 1.00 76.56 222 ALA A N 1
ATOM 1621 C CA . ALA A 1 222 ? 0.440 -18.395 -3.272 1.00 76.56 222 ALA A CA 1
ATOM 1622 C C . ALA A 1 222 ? -0.510 -19.539 -2.861 1.00 76.56 222 ALA A C 1
ATOM 1624 O O . ALA A 1 222 ? -0.448 -20.638 -3.408 1.00 76.56 222 ALA A O 1
ATOM 1625 N N . GLU A 1 223 ? -1.411 -19.264 -1.919 1.00 74.94 223 GLU A N 1
ATOM 1626 C CA . GLU A 1 223 ? -2.352 -20.211 -1.330 1.00 74.94 223 GLU A CA 1
ATOM 1627 C C . GLU A 1 223 ? -3.603 -20.437 -2.189 1.00 74.94 223 GLU A C 1
ATOM 1629 O O . GLU A 1 223 ? -4.253 -21.476 -2.061 1.00 74.94 223 GLU A O 1
ATOM 1634 N N . VAL A 1 224 ? -3.970 -19.477 -3.047 1.00 76.69 224 VAL A N 1
ATOM 1635 C CA . VAL A 1 224 ? -5.241 -19.502 -3.782 1.00 76.69 224 VAL A CA 1
ATOM 1636 C C . VAL A 1 224 ? -4.970 -19.546 -5.287 1.00 76.69 224 VAL A C 1
ATOM 1638 O O . VAL A 1 224 ? -4.343 -18.634 -5.822 1.00 76.69 224 VAL A O 1
ATOM 1641 N N . PRO A 1 225 ? -5.482 -20.556 -6.018 1.00 75.62 225 PRO A N 1
ATOM 1642 C CA . PRO A 1 225 ? -5.207 -20.705 -7.449 1.00 75.62 225 PRO A CA 1
ATOM 1643 C C . PRO A 1 225 ? -5.822 -19.592 -8.309 1.00 75.62 225 PRO A C 1
ATOM 1645 O O . PRO A 1 225 ? -5.419 -19.406 -9.453 1.00 75.62 225 PRO A O 1
ATOM 1648 N N . ASN A 1 226 ? -6.802 -18.861 -7.771 1.00 81.25 226 ASN A N 1
ATOM 1649 C CA . ASN A 1 226 ? -7.490 -17.767 -8.444 1.00 81.25 226 ASN A CA 1
ATOM 1650 C C . ASN A 1 226 ? -7.383 -16.483 -7.611 1.00 81.25 226 ASN A C 1
ATOM 1652 O O . ASN A 1 226 ? -7.377 -16.562 -6.380 1.00 81.25 226 ASN A O 1
ATOM 1656 N N . PRO A 1 227 ? -7.360 -15.304 -8.254 1.00 81.94 227 PRO A N 1
ATOM 1657 C CA . PRO A 1 227 ? -7.372 -14.039 -7.538 1.00 81.94 227 PRO A CA 1
ATOM 1658 C C . PRO A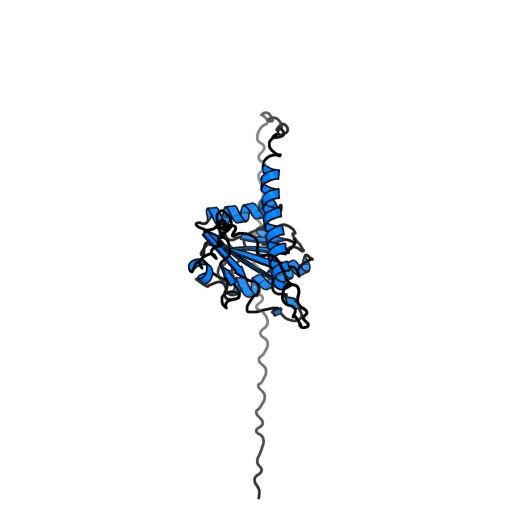 1 227 ? -8.652 -13.905 -6.709 1.00 81.94 227 PRO A C 1
ATOM 1660 O O . PRO A 1 227 ? -9.745 -14.264 -7.159 1.00 81.94 227 PRO A O 1
ATOM 1663 N N . VAL A 1 228 ? -8.523 -13.367 -5.498 1.00 81.50 228 VAL A N 1
ATOM 1664 C CA . VAL A 1 228 ? -9.656 -13.189 -4.586 1.00 81.50 228 VAL A CA 1
ATOM 1665 C C . VAL A 1 228 ? -10.482 -11.972 -5.029 1.00 81.50 228 VAL A C 1
ATOM 1667 O O . VAL A 1 228 ? -9.951 -10.863 -5.113 1.00 81.50 228 VAL A O 1
ATOM 1670 N N . PRO A 1 229 ? -11.795 -12.115 -5.298 1.00 84.00 229 PRO A N 1
ATOM 1671 C CA . PRO A 1 229 ? -12.622 -10.979 -5.698 1.00 84.00 229 PRO A CA 1
ATOM 1672 C C . PRO A 1 229 ? -12.707 -9.900 -4.607 1.00 84.00 229 PRO A C 1
ATOM 1674 O O . PRO A 1 229 ? -13.191 -10.170 -3.502 1.00 84.00 229 PRO A O 1
ATOM 1677 N N . GLY A 1 230 ? -12.330 -8.664 -4.946 1.00 84.31 230 GLY A N 1
ATOM 1678 C CA . GLY A 1 230 ? -12.268 -7.526 -4.014 1.00 84.31 230 GLY A CA 1
ATOM 1679 C C . GLY A 1 230 ? -10.877 -7.275 -3.421 1.00 84.31 230 GLY A C 1
ATOM 1680 O O . GLY A 1 230 ? -10.710 -6.360 -2.618 1.00 84.31 230 GLY A O 1
ATOM 1681 N N . GLU A 1 231 ? -9.881 -8.069 -3.816 1.00 92.50 231 GLU A N 1
ATOM 1682 C CA . GLU A 1 231 ? -8.475 -7.805 -3.520 1.00 92.50 231 GLU A CA 1
ATOM 1683 C C . GLU A 1 231 ? -7.799 -7.241 -4.759 1.00 92.50 231 GLU A C 1
ATOM 1685 O O . GLU A 1 231 ? -7.716 -7.886 -5.809 1.00 92.50 231 GLU A O 1
ATOM 1690 N N . TYR A 1 232 ? -7.357 -5.999 -4.639 1.00 96.19 232 TYR A N 1
ATOM 1691 C CA . TYR A 1 232 ? -6.770 -5.247 -5.727 1.00 96.19 232 TYR A CA 1
ATOM 1692 C C . TYR A 1 232 ? -5.402 -4.741 -5.320 1.00 96.19 232 TYR A C 1
ATOM 1694 O O . TYR A 1 232 ? -5.111 -4.566 -4.141 1.00 96.19 232 TYR A O 1
ATOM 1702 N N . LEU A 1 233 ? -4.567 -4.503 -6.319 1.00 97.12 233 LEU A N 1
ATOM 1703 C CA . LEU A 1 233 ? -3.255 -3.906 -6.172 1.00 97.12 233 LEU A CA 1
ATOM 1704 C C . LEU A 1 233 ? -3.088 -2.820 -7.245 1.00 97.12 233 LEU A C 1
ATOM 1706 O O . LEU A 1 233 ? -3.691 -2.862 -8.322 1.00 97.12 233 LEU A O 1
ATOM 1710 N N . THR A 1 234 ? -2.288 -1.816 -6.929 1.00 97.81 234 THR A N 1
ATOM 1711 C CA . THR A 1 234 ? -1.762 -0.852 -7.890 1.00 97.81 234 THR A CA 1
ATOM 1712 C C . THR A 1 234 ? -0.423 -0.325 -7.406 1.00 97.81 234 THR A C 1
ATOM 1714 O O . THR A 1 234 ? -0.135 -0.335 -6.211 1.00 97.81 234 THR A O 1
ATOM 1717 N N . CYS A 1 235 ? 0.374 0.205 -8.324 1.00 97.50 235 CYS A N 1
ATOM 1718 C CA . CYS A 1 235 ? 1.530 1.020 -7.990 1.00 97.50 235 CYS A CA 1
ATOM 1719 C C . CYS A 1 235 ? 1.675 2.179 -8.975 1.00 97.50 235 CYS A C 1
ATOM 1721 O O . CYS A 1 235 ? 1.264 2.083 -10.135 1.00 97.50 235 CYS A O 1
ATOM 1723 N N . PHE A 1 236 ? 2.230 3.292 -8.513 1.00 96.81 236 PHE A N 1
ATOM 1724 C CA . PHE A 1 236 ? 2.466 4.464 -9.348 1.00 96.81 236 PHE A CA 1
ATOM 1725 C C . PHE A 1 236 ? 3.578 5.336 -8.763 1.00 96.81 236 PHE A C 1
ATOM 1727 O O . PHE A 1 236 ? 3.791 5.388 -7.551 1.00 96.81 236 PHE A O 1
ATOM 1734 N N . LEU A 1 237 ? 4.283 6.035 -9.652 1.00 96.06 237 LEU A N 1
ATOM 1735 C CA . LEU A 1 237 ? 5.220 7.084 -9.265 1.00 96.06 237 LEU A CA 1
ATOM 1736 C C . LEU A 1 237 ? 4.451 8.306 -8.749 1.00 96.06 237 LEU A C 1
ATOM 1738 O O . LEU A 1 237 ? 3.362 8.622 -9.229 1.00 96.06 237 LEU A O 1
ATOM 1742 N N . GLY A 1 238 ? 5.049 8.997 -7.789 1.00 93.19 238 GLY A N 1
ATOM 1743 C CA . GLY A 1 238 ? 4.518 10.179 -7.125 1.00 93.19 238 GLY A CA 1
ATOM 1744 C C . GLY A 1 238 ? 5.571 10.734 -6.171 1.00 93.19 238 GLY A C 1
ATOM 1745 O O . GLY A 1 238 ? 6.714 10.283 -6.191 1.00 93.19 238 GLY A O 1
ATOM 1746 N N . ASP A 1 239 ? 5.180 11.680 -5.326 1.00 91.69 239 ASP A N 1
ATOM 1747 C CA . ASP A 1 239 ? 6.017 12.162 -4.227 1.00 91.69 239 ASP A CA 1
ATOM 1748 C C . ASP A 1 239 ? 5.262 11.974 -2.898 1.00 91.69 239 ASP A C 1
ATOM 1750 O O . ASP A 1 239 ? 4.411 12.804 -2.559 1.00 91.69 239 ASP A O 1
ATOM 1754 N N . PRO A 1 240 ? 5.467 10.850 -2.181 1.00 96.31 240 PRO A N 1
ATOM 1755 C CA . PRO A 1 240 ? 6.316 9.697 -2.523 1.00 96.31 240 PRO A CA 1
ATOM 1756 C C . PRO A 1 240 ? 5.676 8.750 -3.559 1.00 96.31 240 PRO A C 1
ATOM 1758 O O . PRO A 1 240 ? 4.464 8.796 -3.798 1.00 96.31 240 PRO A O 1
ATOM 1761 N N . ALA A 1 241 ? 6.472 7.840 -4.135 1.00 97.06 241 ALA A N 1
ATOM 1762 C CA . ALA A 1 241 ? 5.953 6.723 -4.925 1.00 97.06 241 ALA A CA 1
ATOM 1763 C C . ALA A 1 241 ? 5.163 5.756 -4.034 1.00 97.06 241 ALA A C 1
ATOM 1765 O O . ALA A 1 241 ? 5.482 5.598 -2.849 1.00 97.06 241 ALA A O 1
ATOM 1766 N N . GLN A 1 242 ? 4.133 5.116 -4.599 1.00 98.00 242 GLN A N 1
ATOM 1767 C CA . GLN A 1 242 ? 3.185 4.320 -3.818 1.00 98.00 242 GLN A CA 1
ATOM 1768 C C . GLN A 1 242 ? 2.900 2.953 -4.430 1.00 98.00 242 GLN A C 1
ATOM 1770 O O . GLN A 1 242 ? 2.775 2.807 -5.648 1.00 98.00 242 GLN A O 1
ATOM 1775 N N . LEU A 1 243 ? 2.717 1.970 -3.551 1.00 98.06 243 LEU A N 1
ATOM 1776 C CA . LEU A 1 243 ? 2.115 0.675 -3.851 1.00 98.06 243 LEU A CA 1
ATOM 1777 C C . LEU A 1 243 ? 0.950 0.466 -2.885 1.00 98.06 243 LEU A C 1
ATOM 1779 O O . LEU A 1 243 ? 1.132 0.541 -1.674 1.00 98.06 243 LEU A O 1
ATOM 1783 N N . VAL A 1 244 ? -0.244 0.224 -3.419 1.00 98.25 244 VAL A N 1
ATOM 1784 C CA . VAL A 1 244 ? -1.484 0.134 -2.641 1.00 98.25 244 VAL A CA 1
ATOM 1785 C C . VAL A 1 244 ? -2.164 -1.191 -2.914 1.00 98.25 244 VAL A C 1
ATOM 1787 O O . VAL A 1 244 ? -2.384 -1.519 -4.078 1.00 98.25 244 VAL A O 1
ATOM 1790 N N . TRP A 1 245 ? -2.551 -1.913 -1.865 1.00 97.69 245 TRP A N 1
ATOM 1791 C CA . TRP A 1 245 ? -3.327 -3.145 -1.984 1.00 97.69 245 TRP A CA 1
ATOM 1792 C C . TRP A 1 245 ? -4.484 -3.201 -0.989 1.00 97.69 245 TRP A C 1
ATOM 1794 O O . TRP A 1 245 ? -4.461 -2.522 0.038 1.00 97.69 245 TRP A O 1
ATOM 1804 N N . THR A 1 246 ? -5.491 -4.019 -1.292 1.00 96.88 246 THR A N 1
ATOM 1805 C CA . THR A 1 246 ? -6.630 -4.298 -0.409 1.00 96.88 246 THR A CA 1
ATOM 1806 C C . THR A 1 246 ? -6.688 -5.768 -0.024 1.00 96.88 246 THR 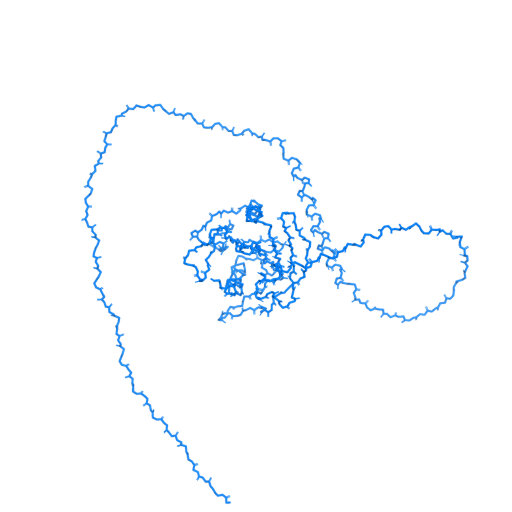A C 1
ATOM 1808 O O . THR A 1 246 ? -6.507 -6.645 -0.863 1.00 96.88 246 THR A O 1
ATOM 1811 N N . GLU A 1 247 ? -7.007 -6.035 1.239 1.00 94.56 247 GLU A N 1
ATOM 1812 C CA . GLU A 1 247 ? -7.217 -7.366 1.792 1.00 94.56 247 GLU A CA 1
ATOM 1813 C C . GLU A 1 247 ? -8.641 -7.486 2.333 1.00 94.56 247 GLU A C 1
ATOM 1815 O O . GLU A 1 247 ? -9.042 -6.848 3.311 1.00 94.56 247 GLU A O 1
ATOM 1820 N N . LYS A 1 248 ? -9.438 -8.333 1.683 1.00 92.56 248 LYS A N 1
ATOM 1821 C CA . LYS A 1 248 ? -10.880 -8.392 1.935 1.00 92.56 248 LYS A CA 1
ATOM 1822 C C . LYS A 1 248 ? -11.233 -9.104 3.234 1.00 92.56 248 LYS A C 1
ATOM 1824 O O . LYS A 1 248 ? -12.255 -8.792 3.837 1.00 92.56 248 LYS A O 1
ATOM 1829 N N . GLN A 1 249 ? -10.414 -10.062 3.658 1.00 90.38 249 GLN A N 1
ATOM 1830 C CA . GLN A 1 249 ? -10.693 -10.867 4.850 1.00 90.38 249 GLN A CA 1
ATOM 1831 C C . GLN A 1 249 ? -10.587 -10.037 6.133 1.00 90.38 249 GLN A C 1
ATOM 1833 O O . GLN A 1 249 ? -11.428 -10.154 7.021 1.00 90.38 249 GLN A O 1
ATOM 1838 N N . THR A 1 250 ? -9.577 -9.173 6.204 1.00 94.69 250 THR A N 1
ATOM 1839 C CA . THR A 1 250 ? -9.308 -8.296 7.350 1.00 94.69 250 THR A CA 1
ATOM 1840 C C . THR A 1 250 ? -9.913 -6.901 7.176 1.00 94.69 250 THR A C 1
ATOM 1842 O O . THR A 1 250 ? -9.945 -6.127 8.134 1.00 94.69 250 THR A O 1
ATOM 1845 N N . LEU A 1 251 ? -10.438 -6.592 5.980 1.00 96.88 251 LEU A N 1
ATOM 1846 C CA . LEU A 1 251 ? -10.895 -5.259 5.577 1.00 96.88 251 LEU A CA 1
ATOM 1847 C C . LEU A 1 251 ? -9.799 -4.208 5.788 1.00 96.88 251 LEU A C 1
ATOM 1849 O O . LEU A 1 251 ? -10.060 -3.123 6.315 1.00 96.88 251 LEU A O 1
ATOM 1853 N N . VAL A 1 252 ? -8.567 -4.553 5.410 1.00 97.38 252 VAL A N 1
ATOM 1854 C CA . VAL A 1 252 ? -7.396 -3.682 5.522 1.00 97.38 252 VAL A CA 1
ATOM 1855 C C . VAL A 1 252 ? -6.906 -3.295 4.133 1.00 97.38 252 VAL A C 1
ATOM 1857 O O . VAL A 1 252 ? -6.794 -4.137 3.249 1.00 97.38 252 VAL A O 1
ATOM 1860 N N . ALA A 1 253 ? -6.570 -2.022 3.941 1.00 98.06 253 ALA A N 1
ATOM 1861 C CA . ALA A 1 253 ? -5.725 -1.597 2.833 1.00 98.06 253 ALA A CA 1
ATOM 1862 C C . ALA A 1 253 ? -4.331 -1.255 3.350 1.00 98.06 253 ALA A C 1
ATOM 1864 O O . ALA A 1 253 ? -4.190 -0.596 4.385 1.00 98.06 253 ALA A O 1
ATOM 1865 N N . GLY A 1 254 ? -3.313 -1.684 2.615 1.00 98.00 254 GLY A N 1
ATOM 1866 C CA . GLY A 1 254 ? -1.930 -1.304 2.852 1.00 98.00 254 GLY A CA 1
ATOM 1867 C C . GLY A 1 254 ? -1.442 -0.334 1.785 1.00 98.00 254 GLY A C 1
ATOM 1868 O O . GLY A 1 254 ? -1.814 -0.436 0.615 1.00 98.00 254 GLY A O 1
ATOM 1869 N N . ILE A 1 255 ? -0.616 0.618 2.201 1.00 98.31 255 ILE A N 1
ATOM 1870 C CA . ILE A 1 255 ? 0.012 1.624 1.350 1.00 98.31 255 ILE A CA 1
ATOM 1871 C C . ILE A 1 255 ? 1.497 1.625 1.692 1.00 98.31 255 ILE A C 1
ATOM 1873 O O . ILE A 1 255 ? 1.864 2.041 2.787 1.00 98.31 255 ILE A O 1
ATOM 1877 N N . LEU A 1 256 ? 2.351 1.181 0.775 1.00 98.12 256 LEU A N 1
ATOM 1878 C CA . LEU A 1 256 ? 3.791 1.403 0.880 1.00 98.12 256 LEU A CA 1
ATOM 1879 C C . LEU A 1 256 ? 4.133 2.759 0.275 1.00 98.12 256 LEU A C 1
ATOM 1881 O O . LEU A 1 256 ? 3.651 3.091 -0.807 1.00 98.12 256 LEU A O 1
ATOM 1885 N N . LEU A 1 257 ? 4.983 3.511 0.964 1.00 97.62 257 LEU A N 1
ATOM 1886 C CA . LEU A 1 257 ? 5.478 4.821 0.562 1.00 97.62 257 LEU A CA 1
ATOM 1887 C C . LEU A 1 257 ? 6.991 4.724 0.371 1.00 97.62 257 LEU A C 1
ATOM 1889 O O . LEU A 1 257 ? 7.692 4.205 1.240 1.00 97.62 257 LEU A O 1
ATOM 1893 N N . SER A 1 258 ? 7.513 5.233 -0.742 1.00 96.75 258 SER A N 1
ATOM 1894 C CA . SER A 1 258 ? 8.959 5.296 -0.957 1.00 96.75 258 SER A CA 1
ATOM 1895 C C . SER A 1 258 ? 9.384 6.610 -1.596 1.00 96.75 258 SER A C 1
ATOM 1897 O O . SER A 1 258 ? 9.006 6.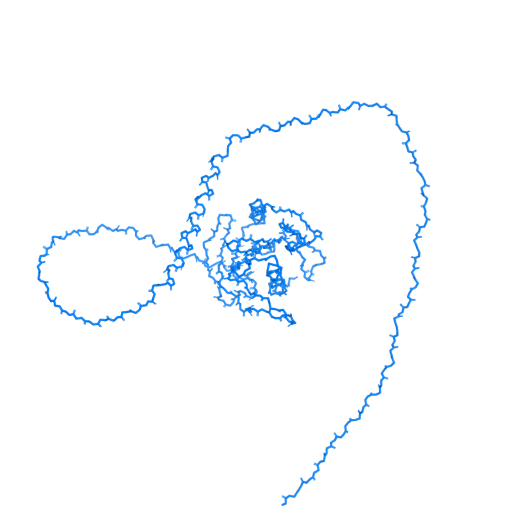912 -2.725 1.00 96.75 258 SER A O 1
ATOM 1899 N N . THR A 1 259 ? 10.214 7.374 -0.886 1.00 96.06 259 THR A N 1
ATOM 1900 C CA . THR A 1 259 ? 10.921 8.545 -1.439 1.00 96.06 259 THR A CA 1
ATOM 1901 C C . THR A 1 259 ? 12.194 8.156 -2.196 1.00 96.06 259 THR A C 1
ATOM 1903 O O . THR A 1 259 ? 12.781 8.987 -2.883 1.00 96.06 259 THR A O 1
ATOM 1906 N N . LYS A 1 260 ? 12.622 6.889 -2.094 1.00 93.56 260 LYS A N 1
ATOM 1907 C CA . LYS A 1 260 ? 13.784 6.338 -2.812 1.00 93.56 260 LYS A CA 1
ATOM 1908 C C . LYS A 1 260 ? 13.444 5.881 -4.234 1.00 93.56 260 LYS A C 1
ATOM 1910 O O . LYS A 1 260 ? 14.346 5.675 -5.034 1.00 93.56 260 LYS A O 1
ATOM 1915 N N . VAL A 1 261 ? 12.162 5.667 -4.528 1.00 95.31 261 VAL A N 1
ATOM 1916 C CA . VAL A 1 261 ? 11.684 5.156 -5.818 1.00 95.31 261 VAL A CA 1
ATOM 1917 C C . VAL A 1 261 ? 11.311 6.331 -6.713 1.00 95.31 261 VAL A C 1
ATOM 1919 O O . VAL A 1 261 ? 10.350 7.046 -6.441 1.00 95.31 261 VAL A O 1
ATOM 1922 N N . THR A 1 262 ? 12.061 6.512 -7.796 1.00 95.75 262 THR A N 1
ATOM 1923 C CA . THR A 1 262 ? 11.891 7.626 -8.745 1.00 95.75 262 THR A CA 1
ATOM 1924 C C . THR A 1 262 ? 11.687 7.163 -10.188 1.00 95.75 262 THR A C 1
ATOM 1926 O O . THR A 1 262 ? 11.264 7.943 -11.041 1.00 95.75 262 THR A O 1
ATOM 1929 N N . THR A 1 263 ? 11.943 5.884 -10.467 1.00 95.50 263 THR A N 1
ATOM 1930 C CA . THR A 1 263 ? 11.847 5.276 -11.799 1.00 95.50 263 THR A CA 1
ATOM 1931 C C . THR A 1 263 ? 10.923 4.057 -11.809 1.00 95.50 263 THR A C 1
ATOM 1933 O O . THR A 1 263 ? 10.615 3.479 -10.767 1.00 95.50 263 THR A O 1
ATOM 1936 N N . ASN A 1 264 ? 10.477 3.640 -12.998 1.00 95.19 264 ASN A N 1
ATOM 1937 C CA . ASN A 1 264 ? 9.637 2.447 -13.140 1.00 95.19 264 ASN A CA 1
ATOM 1938 C C . ASN A 1 264 ? 10.365 1.157 -12.713 1.00 95.19 264 ASN A C 1
ATOM 1940 O O . ASN A 1 264 ? 9.743 0.330 -12.057 1.00 95.19 264 ASN A O 1
ATOM 1944 N N . ASP A 1 265 ? 11.669 1.029 -12.985 1.00 94.12 265 ASP A N 1
ATOM 1945 C CA . ASP A 1 265 ? 12.489 -0.112 -12.538 1.00 94.12 265 ASP A CA 1
ATOM 1946 C C . ASP A 1 265 ? 12.555 -0.192 -11.002 1.00 94.12 265 ASP A C 1
ATOM 1948 O O . ASP A 1 265 ? 12.391 -1.254 -10.402 1.00 94.12 265 ASP A O 1
ATOM 1952 N N . GLU A 1 266 ? 12.727 0.949 -10.331 1.00 95.12 266 GLU A N 1
ATOM 1953 C CA . GLU A 1 266 ? 12.690 1.017 -8.867 1.00 95.12 266 GLU A CA 1
ATOM 1954 C C . GLU A 1 266 ? 11.294 0.714 -8.307 1.00 95.12 266 GLU A C 1
ATOM 1956 O O . GLU A 1 266 ? 11.170 0.107 -7.243 1.00 95.12 266 GLU A O 1
ATOM 1961 N N . LEU A 1 267 ? 10.236 1.096 -9.024 1.00 95.75 267 LEU A N 1
ATOM 1962 C CA . LEU A 1 267 ? 8.862 0.786 -8.642 1.00 95.75 267 LEU A CA 1
ATOM 1963 C C . LEU A 1 267 ? 8.537 -0.704 -8.835 1.00 95.75 267 LEU A C 1
ATOM 1965 O O . LEU A 1 267 ? 7.834 -1.279 -8.003 1.00 95.75 267 LEU A O 1
ATOM 1969 N N . ASP A 1 268 ? 9.087 -1.353 -9.866 1.00 93.94 268 ASP A N 1
ATOM 1970 C CA . ASP A 1 268 ? 9.023 -2.811 -10.017 1.00 93.94 268 ASP A CA 1
ATOM 1971 C C . ASP A 1 268 ? 9.762 -3.501 -8.862 1.00 93.94 268 ASP A C 1
ATOM 1973 O O . ASP A 1 268 ? 9.219 -4.411 -8.241 1.00 93.94 268 ASP A O 1
ATOM 1977 N N . LYS A 1 269 ? 10.938 -2.998 -8.460 1.00 94.62 269 LYS A N 1
ATOM 1978 C CA . LYS A 1 269 ? 11.646 -3.492 -7.265 1.00 94.62 269 LYS A CA 1
ATOM 1979 C C . LYS A 1 269 ? 10.831 -3.325 -5.981 1.00 94.62 269 LYS A C 1
ATOM 1981 O O . LYS A 1 269 ? 10.822 -4.245 -5.166 1.00 94.62 269 LYS A O 1
ATOM 1986 N N . LEU A 1 270 ? 10.116 -2.211 -5.797 1.00 95.69 270 LEU A N 1
ATOM 1987 C CA . LEU A 1 270 ? 9.208 -2.042 -4.654 1.00 95.69 270 LEU A CA 1
ATOM 1988 C C . LEU A 1 270 ? 8.085 -3.090 -4.670 1.00 95.69 270 LEU A C 1
ATOM 1990 O O . LEU A 1 270 ? 7.734 -3.642 -3.628 1.00 95.69 270 LEU A O 1
ATOM 1994 N N . TYR A 1 271 ? 7.548 -3.403 -5.849 1.00 94.75 271 TYR A N 1
ATOM 1995 C CA . TYR A 1 271 ? 6.574 -4.479 -6.007 1.00 94.75 271 TYR A CA 1
ATOM 1996 C C . TYR A 1 271 ? 7.148 -5.857 -5.680 1.00 94.75 271 TYR A C 1
ATOM 1998 O O . TYR A 1 271 ? 6.495 -6.626 -4.978 1.00 94.75 271 TYR A O 1
ATOM 2006 N N . GLN A 1 272 ? 8.374 -6.159 -6.110 1.00 93.25 272 GLN A N 1
ATOM 2007 C CA . GLN A 1 272 ? 9.036 -7.416 -5.754 1.00 93.25 272 GLN A CA 1
ATOM 2008 C C . GLN A 1 272 ? 9.311 -7.521 -4.248 1.00 93.25 272 GLN A C 1
ATOM 2010 O O . GLN A 1 272 ? 9.114 -8.591 -3.670 1.00 93.25 272 GLN A O 1
ATOM 2015 N N . TRP A 1 273 ? 9.710 -6.419 -3.600 1.00 94.94 273 TRP A N 1
ATOM 2016 C CA . TRP A 1 273 ? 9.858 -6.360 -2.142 1.00 94.94 273 TRP A CA 1
ATOM 2017 C C . TRP A 1 273 ? 8.525 -6.668 -1.453 1.00 94.94 273 TRP A C 1
ATOM 2019 O O . TRP A 1 273 ? 8.452 -7.580 -0.638 1.00 94.94 273 TRP A O 1
ATOM 2029 N N . TRP A 1 274 ? 7.438 -5.994 -1.851 1.00 95.44 274 TRP A N 1
ATOM 2030 C CA . TRP A 1 274 ? 6.096 -6.256 -1.316 1.00 95.44 274 TRP A CA 1
ATOM 2031 C C . TRP A 1 274 ? 5.668 -7.713 -1.520 1.00 95.44 274 TRP A C 1
ATOM 2033 O O . TRP A 1 274 ? 5.166 -8.357 -0.602 1.00 95.44 274 TRP A O 1
ATOM 2043 N N . ASN A 1 275 ? 5.888 -8.261 -2.713 1.00 92.44 275 ASN A N 1
ATOM 2044 C CA . ASN A 1 275 ? 5.504 -9.630 -3.033 1.00 92.44 275 ASN A CA 1
ATOM 2045 C C . ASN A 1 275 ? 6.270 -10.656 -2.173 1.00 92.44 275 ASN A C 1
ATOM 2047 O O . ASN A 1 275 ? 5.715 -11.676 -1.767 1.00 92.44 275 ASN A O 1
ATOM 2051 N N . THR A 1 276 ? 7.538 -10.380 -1.873 1.00 91.06 276 THR A N 1
ATOM 2052 C CA . THR A 1 276 ? 8.388 -11.281 -1.083 1.00 91.06 276 THR A CA 1
ATOM 2053 C C . THR A 1 276 ? 8.097 -11.154 0.410 1.00 91.06 276 THR A C 1
ATOM 2055 O O . THR A 1 276 ? 7.837 -12.157 1.059 1.00 91.06 276 THR A O 1
ATOM 2058 N N . GLU A 1 277 ? 8.052 -9.932 0.935 1.00 92.62 277 GLU A N 1
ATOM 2059 C CA . GLU A 1 277 ? 8.046 -9.680 2.382 1.00 92.62 277 GLU A CA 1
ATOM 2060 C C . GLU A 1 277 ? 6.642 -9.502 2.960 1.00 92.62 277 GLU A C 1
ATOM 2062 O O . GLU A 1 277 ? 6.367 -9.864 4.098 1.00 92.62 277 GLU A O 1
ATOM 2067 N N . VAL A 1 278 ? 5.719 -8.938 2.180 1.00 92.50 278 VAL A N 1
ATOM 2068 C CA . VAL A 1 278 ? 4.359 -8.664 2.652 1.00 92.50 278 VAL A CA 1
ATOM 2069 C C . VAL A 1 278 ? 3.429 -9.792 2.241 1.00 92.50 278 VAL A C 1
ATOM 2071 O O . VAL A 1 278 ? 2.759 -10.368 3.092 1.00 92.50 278 VAL A O 1
ATOM 2074 N N . LEU A 1 279 ? 3.384 -10.121 0.948 1.00 88.12 279 LEU A N 1
ATOM 2075 C CA . LEU A 1 279 ? 2.418 -11.081 0.415 1.00 88.12 279 LEU A CA 1
ATOM 2076 C C . LEU A 1 279 ? 2.700 -12.521 0.856 1.00 88.12 279 LEU A C 1
ATOM 2078 O O . LEU A 1 279 ? 1.757 -13.236 1.188 1.00 88.12 279 LEU A O 1
ATOM 2082 N N . SER A 1 280 ? 3.969 -12.936 0.900 1.00 80.31 280 SER A N 1
ATOM 2083 C CA . SER A 1 280 ? 4.342 -14.311 1.278 1.00 80.31 280 SER A CA 1
ATOM 2084 C C . SER A 1 280 ? 4.140 -14.610 2.769 1.00 80.31 280 SER A C 1
ATOM 2086 O O . SER A 1 280 ? 4.038 -15.775 3.154 1.00 80.31 280 SER A O 1
ATOM 2088 N N . GLU A 1 281 ? 4.073 -13.569 3.604 1.00 73.00 281 GLU A N 1
ATOM 2089 C CA . GLU A 1 281 ? 3.864 -13.679 5.051 1.00 73.00 281 GLU A CA 1
ATOM 2090 C C . GLU A 1 281 ? 2.425 -13.372 5.490 1.00 73.00 281 GLU A C 1
ATOM 2092 O O . GLU A 1 281 ? 2.129 -13.385 6.690 1.00 73.00 281 GLU A O 1
ATOM 2097 N N . MET A 1 282 ? 1.506 -13.095 4.555 1.00 71.00 282 MET A N 1
ATOM 2098 C CA . MET A 1 282 ? 0.103 -12.898 4.923 1.00 71.00 282 MET A CA 1
ATOM 2099 C C . MET A 1 282 ? -0.454 -14.185 5.559 1.00 71.00 282 MET A C 1
ATOM 2101 O O . MET A 1 282 ? -0.125 -15.285 5.102 1.00 71.00 282 MET A O 1
ATOM 2105 N N . PRO A 1 283 ? -1.282 -14.083 6.621 1.00 60.25 283 PRO A N 1
ATOM 2106 C CA . PRO A 1 283 ? -1.806 -15.251 7.317 1.00 60.25 283 PRO A CA 1
ATOM 2107 C C . PRO A 1 283 ? -2.447 -16.252 6.353 1.00 60.25 283 PRO A C 1
ATOM 2109 O O . PRO A 1 283 ? -3.350 -15.915 5.586 1.00 60.25 283 PRO A O 1
ATOM 2112 N N . LYS A 1 284 ? -1.974 -17.499 6.420 1.00 56.84 284 LYS A N 1
ATOM 2113 C CA . LYS A 1 284 ? -2.590 -18.640 5.744 1.00 56.84 284 LYS A CA 1
ATOM 2114 C C . LYS A 1 284 ? -3.812 -19.030 6.561 1.00 56.84 284 LYS A C 1
ATOM 2116 O O . LYS A 1 284 ? -3.650 -19.524 7.676 1.00 56.84 284 LYS A O 1
ATOM 2121 N N . ASN A 1 285 ? -4.997 -18.768 6.031 1.00 50.97 285 ASN A N 1
ATOM 2122 C CA . ASN A 1 285 ? -6.243 -19.257 6.615 1.00 50.97 285 ASN A CA 1
ATOM 2123 C C . ASN A 1 285 ? -6.610 -20.606 6.005 1.00 50.97 285 ASN A C 1
ATOM 2125 O O . ASN A 1 285 ? -6.641 -20.685 4.756 1.00 50.97 285 ASN A O 1
#

Sequence (285 aa):
MGGQQAPGLYSGQPGQPAMGPPTGPYPGPPTGPQPVRFTGPSGKLAPAAPGPPKAQRNRWIALCAALAGVVVVALVITYVVTRDNTQTAGPGPRIPTTVYSTPPPSTPEPSPSTSESKPAPDSKLFDALPAVYKQYTCVPAAAPPGTAAAAECTDSNVGDVKIGNVVFQQPTGARFLRFPDAAAMDAFFQDIVKTQGLTRNDAQGACRPDKYPKIWGTYYRAEVPNPVPGEYLTCFLGDPAQLVWTEKQTLVAGILLSTKVTTNDELDKLYQWWNTEVLSEMPKN